Protein 6EWH (pdb70)

Solvent-accessible surface area: 10438 Å² total; per-residue (Å²): 217,138,39,94,29,100,95,50,108,123,102,45,38,14,10,0,15,69,57,116,133,4,65,55,37,0,13,0,7,0,21,2,32,98,9,60,79,0,45,83,14,11,119,51,112,153,75,37,78,51,139,66,2,94,0,38,0,66,6,51,0,33,72,47,111,31,84,13,120,67,12,86,58,4,116,70,40,88,28,133,88,61,131,21,59,14,95,0,53,0,27,74,150,50,0,67,35,5,0,56,113,34,106,40,6,74,0,48,0,13,8,50,160,132,46,21,1,26,8,82,0,35,8,48,46,0,0,47,88,3,104,54,2,74,109,129,24,9,56,32,131,54,57,35,70,0,96,34,98,128,244,108,91,166,70,174,97,86,120,140,100,80,118,44,3,19,0,2,1,15,0,9,0,49,28,58,133,20,69,78,212

Nearest PDB structures (foldseek):
  6ewh-assembly1_A  TM=1.006E+00  e=5.285E-39  Oreochromis niloticus
  6ewg-assembly1_A  TM=1.004E+00  e=5.135E-38  Oreochromis niloticus
  6ewi-assembly1_A  TM=9.264E-01  e=5.904E-31  Oreochromis niloticus
  4jhp-assembly1_B  TM=4.427E-01  e=2.636E-01  Homo sapiens
  7q9r-assembly1_BBB  TM=4.128E-01  e=4.654E-01  Homo sapiens

Radius of gyration: 18.32 Å; Cα contacts (8 Å, |Δi|>4): 429; chains: 1; bounding box: 50×46×36 Å

B-factor: mean 38.8, std 16.64, range [18.32, 123.22]

Sequence (181 aa):
EKLEAILIPDQGYHQVGPADLCTDMFVLSSVTVVAFATTKLEQLVPSTMMKLSAEGSEFFFYYSLLGNDIITSEPFHNLLSPDFEEPERASSVRIRSSKQILKAFLSQQPSLLQQIHLCCGNHSLGSTDVSLSSALAGISTDLDNKAATVESAFILQPPKRVKQTLLPALPTDLQQPTTLGVAVVTLRREEVALQ

Structure (mmCIF, N/CA/C/O backbone):
data_6EWH
#
_entry.id   6EWH
#
_cell.length_a   36.449
_cell.length_b   67.250
_cell.length_c   89.379
_cell.angle_alpha   90.00
_cell.angle_beta   90.00
_cell.angle_gamma   90.00
#
_symmetry.space_group_name_H-M   'P 21 21 21'
#
loop_
_entity.id
_entity.type
_entity.pdbx_description
1 polymer 'Centrosomal protein 120'
2 water water
#
loop_
_atom_site.group_PDB
_atom_site.id
_atom_site.type_symbol
_atom_site.label_atom_id
_atom_site.label_alt_id
_atom_site.label_comp_id
_atom_site.label_asym_id
_atom_site.label_entity_id
_atom_site.label_seq_id
_atom_site.pdbx_PDB_ins_code
_atom_site.Cartn_x
_atom_site.Cartn_y
_atom_site.Cartn_z
_atom_site.occupancy
_atom_site.B_iso_or_equiv
_atom_site.auth_seq_id
_atom_site.auth_comp_id
_atom_site.auth_asym_id
_atom_site.auth_atom_id
_atom_site.pdbx_PDB_model_num
ATOM 1 N N . GLU A 1 6 ? 2.525 -19.239 -15.127 1.00 98.65 166 GLU A N 1
ATOM 2 C CA . GLU A 1 6 ? 2.369 -18.293 -14.030 1.00 98.03 166 GLU A CA 1
ATOM 3 C C . GLU A 1 6 ? 1.827 -16.955 -14.539 1.00 99.43 166 GLU A C 1
ATOM 4 O O . GLU A 1 6 ? 1.911 -16.654 -15.731 1.00 108.93 166 GLU A O 1
ATOM 10 N N . LYS A 1 7 ? 1.254 -16.170 -13.629 1.00 80.05 167 LYS A N 1
ATOM 11 C CA . LYS A 1 7 ? 0.687 -14.873 -13.967 1.00 67.91 167 LYS A CA 1
ATOM 12 C C . LYS A 1 7 ? 1.802 -13.847 -14.129 1.00 67.97 167 LYS A C 1
ATOM 13 O O . LYS A 1 7 ? 2.672 -13.721 -13.261 1.00 70.07 167 LYS A O 1
ATOM 19 N N . LEU A 1 8 ? 1.784 -13.124 -15.249 1.00 64.67 168 LEU A N 1
ATOM 20 C CA . LEU A 1 8 ? 2.700 -12.004 -15.424 1.00 55.15 168 LEU A CA 1
ATOM 21 C C . LEU A 1 8 ? 2.397 -10.937 -14.380 1.00 50.50 168 LEU A C 1
ATOM 22 O O . LEU A 1 8 ? 1.264 -10.453 -14.289 1.00 50.19 168 LEU A O 1
ATOM 27 N N . GLU A 1 9 ? 3.410 -10.575 -13.591 1.00 49.39 169 GLU A N 1
ATOM 28 C CA . GLU A 1 9 ? 3.269 -9.572 -12.545 1.00 58.97 169 GLU A CA 1
ATOM 29 C C . GLU A 1 9 ? 4.419 -8.578 -12.611 1.00 55.17 169 GLU A C 1
ATOM 30 O O . GLU A 1 9 ? 5.542 -8.926 -12.988 1.00 55.58 169 GLU A O 1
ATOM 36 N N . ALA A 1 10 ? 4.125 -7.332 -12.237 1.00 47.44 170 ALA A N 1
ATOM 37 C CA . ALA A 1 10 ? 5.130 -6.275 -12.165 1.00 47.14 170 ALA A CA 1
ATOM 38 C C . ALA A 1 10 ? 5.757 -6.303 -10.776 1.00 54.82 170 ALA A C 1
ATOM 39 O O . ALA A 1 10 ? 5.108 -5.948 -9.786 1.00 61.11 170 ALA A O 1
ATOM 41 N N . ILE A 1 11 ? 7.019 -6.710 -10.704 1.00 48.56 171 ILE A N 1
ATOM 42 C CA . ILE A 1 11 ? 7.697 -6.974 -9.440 1.00 52.91 171 ILE A CA 1
ATOM 43 C C . ILE A 1 11 ? 8.609 -5.798 -9.122 1.00 50.73 171 ILE A C 1
ATOM 44 O O . ILE A 1 11 ? 9.600 -5.559 -9.822 1.00 47.43 171 ILE A O 1
ATOM 49 N N . LEU A 1 12 ? 8.288 -5.073 -8.051 1.00 50.34 172 LEU A N 1
ATOM 50 C CA . LEU A 1 12 ? 9.118 -3.954 -7.631 1.00 54.95 172 LEU A CA 1
ATOM 51 C C . LEU A 1 12 ? 10.502 -4.440 -7.226 1.00 56.89 172 LEU A C 1
ATOM 52 O O . LEU A 1 12 ? 10.640 -5.361 -6.416 1.00 63.08 172 LEU A O 1
ATOM 57 N N . ILE A 1 13 ? 11.527 -3.818 -7.801 1.00 61.67 173 ILE A N 1
ATOM 58 C CA . ILE A 1 13 ? 12.909 -4.014 -7.373 1.00 67.89 173 ILE A CA 1
ATOM 59 C C . ILE A 1 13 ? 13.264 -2.825 -6.487 1.00 71.70 173 ILE A C 1
ATOM 60 O O . ILE A 1 13 ? 13.639 -1.760 -7.000 1.00 67.96 173 ILE A O 1
ATOM 65 N N . PRO A 1 14 ? 13.166 -2.967 -5.161 1.00 82.05 174 PRO A N 1
ATOM 66 C CA . PRO A 1 14 ? 13.154 -1.771 -4.292 1.00 90.41 174 PRO A CA 1
ATOM 67 C C . PRO A 1 14 ? 14.389 -0.893 -4.404 1.00 101.18 174 PRO A C 1
ATOM 68 O O . PRO A 1 14 ? 14.264 0.329 -4.560 1.00 101.35 174 PRO A O 1
ATOM 72 N N . ASP A 1 15 ? 15.584 -1.482 -4.323 1.00 108.17 175 ASP A N 1
ATOM 73 C CA . ASP A 1 15 ? 16.806 -0.684 -4.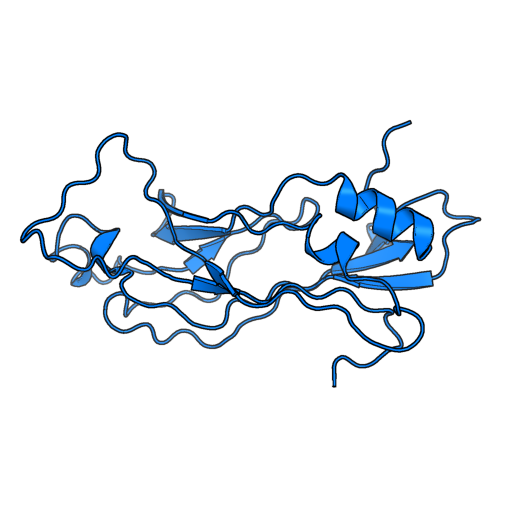341 1.00 110.84 175 ASP A CA 1
ATOM 74 C C . ASP A 1 15 ? 16.968 0.080 -5.649 1.00 103.74 175 ASP A C 1
ATOM 75 O O . ASP A 1 15 ? 17.530 1.182 -5.658 1.00 104.15 175 ASP A O 1
ATOM 80 N N . GLN A 1 16 ? 16.471 -0.474 -6.754 1.00 95.01 176 GLN A N 1
ATOM 81 C CA . GLN A 1 16 ? 16.724 0.096 -8.071 1.00 84.77 176 GLN A CA 1
ATOM 82 C C . GLN A 1 16 ? 15.689 1.129 -8.492 1.00 73.70 176 GLN A C 1
ATOM 83 O O . GLN A 1 16 ? 16.001 2.008 -9.306 1.00 76.35 176 GLN A O 1
ATOM 89 N N . GLY A 1 17 ? 14.473 1.051 -7.967 1.00 51.78 177 GLY A N 1
ATOM 90 C CA . GLY A 1 17 ? 13.450 1.991 -8.388 1.00 48.05 177 GLY A CA 1
ATOM 91 C C . GLY A 1 17 ? 12.917 1.717 -9.777 1.00 44.43 177 GLY A C 1
ATOM 92 O O . GLY A 1 17 ? 12.678 2.660 -10.544 1.00 47.18 177 GLY A O 1
ATOM 93 N N . TYR A 1 18 ? 12.760 0.445 -10.133 1.00 38.41 178 TYR A N 1
ATOM 94 C CA . TYR A 1 18 ? 12.009 0.047 -11.316 1.00 32.04 178 TYR A CA 1
ATOM 95 C C . TYR A 1 18 ? 11.236 -1.229 -11.008 1.00 35.54 178 TYR A C 1
ATOM 96 O O . TYR A 1 18 ? 11.467 -1.894 -9.995 1.00 40.83 178 TYR A O 1
ATOM 105 N N . HIS A 1 19 ? 10.317 -1.577 -11.904 1.00 29.49 179 HIS A N 1
ATOM 106 C CA . HIS A 1 19 ? 9.512 -2.786 -11.780 1.00 30.23 179 HIS A CA 1
ATOM 107 C C . HIS A 1 19 ? 9.950 -3.788 -12.839 1.00 34.00 179 HIS A C 1
ATOM 108 O O . HIS A 1 19 ? 10.005 -3.455 -14.025 1.00 32.97 179 HIS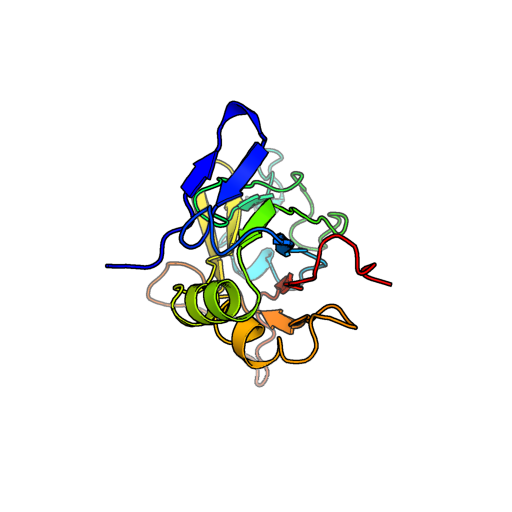 A O 1
ATOM 115 N N . GLN A 1 20 ? 10.269 -5.015 -12.416 1.00 32.90 180 GLN A N 1
ATOM 116 C CA . GLN A 1 20 ? 10.621 -6.079 -13.351 1.00 31.83 180 GLN A CA 1
ATOM 117 C C . GLN A 1 20 ? 9.362 -6.816 -13.791 1.00 35.26 180 GLN A C 1
ATOM 118 O O . GLN A 1 20 ? 8.567 -7.252 -12.952 1.00 39.96 180 GLN A O 1
ATOM 124 N N . VAL A 1 21 ? 9.181 -6.950 -15.105 1.00 31.93 181 VAL A N 1
ATOM 125 C CA . VAL A 1 21 ? 8.078 -7.706 -15.691 1.00 32.64 181 VAL A CA 1
ATOM 126 C C . VAL A 1 21 ? 8.670 -8.773 -16.601 1.00 35.14 181 VAL A C 1
ATOM 127 O O . VAL A 1 21 ? 9.313 -8.456 -17.611 1.00 33.40 181 VAL A O 1
ATOM 131 N N . GLY A 1 22 ? 8.461 -10.034 -16.243 1.00 37.76 182 GLY A N 1
ATOM 132 C CA . GLY A 1 22 ? 9.042 -11.133 -16.974 1.00 38.65 182 GLY A CA 1
ATOM 133 C C . GLY A 1 22 ? 10.345 -11.575 -16.344 1.00 39.56 182 GLY A C 1
ATOM 134 O O . GLY A 1 22 ? 10.901 -10.894 -15.476 1.00 38.70 182 GLY A O 1
ATOM 135 N N . PRO A 1 23 ? 10.856 -12.732 -16.765 1.00 44.56 183 PRO A N 1
ATOM 136 C CA . PRO A 1 23 ? 12.108 -13.236 -16.182 1.00 46.25 183 PRO A CA 1
ATOM 137 C C . PRO A 1 23 ? 13.250 -12.258 -16.411 1.00 43.78 183 PRO A C 1
ATOM 138 O O . PRO A 1 23 ? 13.459 -11.764 -17.524 1.00 43.08 183 PRO A O 1
ATOM 142 N N . ALA A 1 24 ? 13.990 -11.973 -15.334 1.00 42.52 184 ALA A N 1
ATOM 143 C CA . ALA A 1 24 ? 14.982 -10.904 -15.355 1.00 45.41 184 ALA A CA 1
ATOM 144 C C . ALA A 1 24 ? 16.139 -11.174 -16.308 1.00 36.78 184 ALA A C 1
ATOM 145 O O . ALA A 1 24 ? 16.811 -10.226 -16.732 1.00 43.24 184 ALA A O 1
ATOM 147 N N . ASP A 1 25 ? 16.407 -12.437 -16.645 1.00 41.99 185 ASP A N 1
ATOM 148 C CA . ASP A 1 25 ? 17.510 -12.719 -17.555 1.00 41.04 185 ASP A CA 1
ATOM 149 C C . ASP A 1 25 ? 17.116 -12.534 -19.014 1.00 42.74 185 ASP A C 1
ATOM 150 O O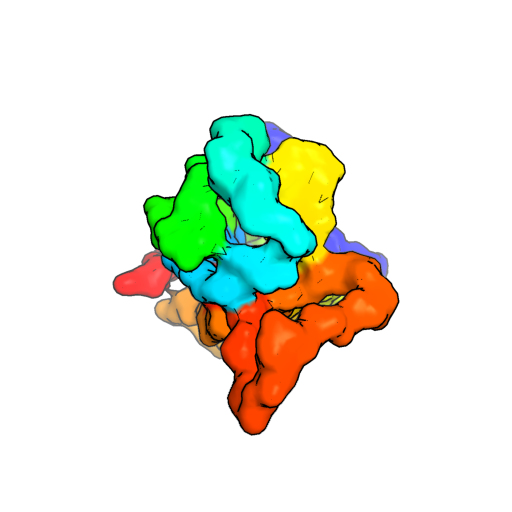 . ASP A 1 25 ? 17.982 -12.289 -19.862 1.00 42.19 185 ASP A O 1
ATOM 155 N N . LEU A 1 26 ? 15.825 -12.651 -19.327 1.00 43.43 186 LEU A N 1
ATOM 156 C CA . LEU A 1 26 ? 15.355 -12.569 -20.702 1.00 39.61 186 LEU A CA 1
ATOM 157 C C . LEU A 1 26 ? 14.730 -11.228 -21.041 1.00 35.79 186 LEU A C 1
ATOM 158 O O . LEU A 1 26 ? 14.603 -10.906 -22.227 1.00 42.52 186 LEU A O 1
ATOM 163 N N . CYS A 1 27 ? 14.352 -10.451 -20.031 1.00 35.49 187 CYS A N 1
ATOM 164 C CA . CYS A 1 27 ? 13.555 -9.235 -20.191 1.00 31.51 187 CYS A CA 1
ATOM 165 C C . CYS A 1 27 ? 14.330 -8.109 -19.509 1.00 34.21 187 CYS A C 1
ATOM 166 O O . CYS A 1 27 ? 14.153 -7.840 -18.317 1.00 35.91 187 CYS A O 1
ATOM 169 N N . THR A 1 28 ? 15.195 -7.448 -20.283 1.00 32.82 188 THR A N 1
ATOM 170 C CA . THR A 1 28 ? 16.232 -6.577 -19.739 1.00 34.94 188 THR A CA 1
ATOM 171 C C . THR A 1 28 ? 16.187 -5.143 -20.264 1.00 37.10 188 THR A C 1
ATOM 172 O O . THR A 1 28 ? 17.104 -4.366 -19.973 1.00 36.46 188 THR A O 1
ATOM 176 N N . ASP A 1 29 ? 15.177 -4.771 -21.042 1.00 32.87 189 ASP A N 1
ATOM 177 C CA . ASP A 1 29 ? 15.095 -3.424 -21.587 1.00 28.94 189 ASP A CA 1
ATOM 178 C C . ASP A 1 29 ? 14.272 -2.522 -20.673 1.00 27.51 189 ASP A C 1
ATOM 179 O O . ASP A 1 29 ? 13.374 -2.977 -19.967 1.00 27.98 189 ASP A O 1
ATOM 184 N N . MET A 1 30 ? 14.598 -1.236 -20.679 1.00 27.14 190 MET A N 1
ATOM 185 C CA . MET A 1 30 ? 13.900 -0.268 -19.839 1.00 25.45 190 MET A CA 1
ATOM 186 C C . MET A 1 30 ? 12.782 0.425 -20.597 1.00 24.64 190 MET A C 1
ATOM 187 O O . MET A 1 30 ? 12.956 0.841 -21.746 1.00 26.14 190 MET A O 1
ATOM 192 N N . PHE A 1 31 ? 11.633 0.552 -19.928 1.00 24.09 191 PHE A N 1
ATOM 193 C CA . PHE A 1 31 ? 10.449 1.218 -20.451 1.00 22.48 191 PHE A CA 1
ATOM 194 C C . PHE A 1 31 ? 9.913 2.194 -19.416 1.00 22.19 191 PHE A C 1
ATOM 195 O O . PHE A 1 31 ? 10.170 2.061 -18.217 1.00 23.61 191 PHE A O 1
ATOM 203 N N . VAL A 1 32 ? 9.134 3.166 -19.886 1.00 22.46 192 VAL A N 1
ATOM 204 C CA . VAL A 1 32 ? 8.446 4.119 -19.019 1.00 21.31 192 VAL A CA 1
ATOM 205 C C . VAL A 1 32 ? 6.953 4.055 -19.332 1.00 21.90 192 VAL A C 1
ATOM 206 O O . VAL A 1 32 ? 6.553 4.170 -20.497 1.00 22.73 192 VAL A O 1
ATOM 210 N N . LEU A 1 33 ? 6.144 3.859 -18.297 1.00 22.09 193 LEU A N 1
ATOM 211 C CA . LEU A 1 33 ? 4.688 3.892 -18.397 1.00 22.07 193 LEU A CA 1
ATOM 212 C C . LEU A 1 33 ? 4.210 5.119 -17.627 1.00 20.33 193 LEU A C 1
ATOM 213 O O . LEU A 1 33 ? 4.546 5.280 -16.447 1.00 20.69 193 LEU A O 1
ATOM 218 N N . SER A 1 34 ? 3.444 5.993 -18.286 1.00 20.31 194 SER A N 1
ATOM 219 C CA A SER A 1 34 ? 3.089 7.266 -17.680 0.82 20.28 194 SER A CA 1
ATOM 220 C CA B SER A 1 34 ? 3.106 7.305 -17.742 0.18 20.90 194 SER A CA 1
ATOM 221 C C . SER A 1 34 ? 1.606 7.556 -17.834 1.00 20.88 194 SER A C 1
ATOM 222 O O . SER A 1 34 ? 0.949 7.125 -18.791 1.00 22.29 194 SER A O 1
ATOM 227 N N . VAL A 1 35 ? 1.088 8.295 -16.857 1.00 19.69 195 VAL A N 1
ATOM 228 C CA . VAL A 1 35 ? -0.300 8.753 -16.836 1.00 20.51 195 VAL A CA 1
ATOM 229 C C . VAL A 1 35 ? -0.270 10.261 -16.641 1.00 20.26 195 VAL A C 1
ATOM 230 O O . VAL A 1 35 ? 0.382 10.756 -15.713 1.00 21.18 195 VAL A O 1
ATOM 234 N N . THR A 1 36 ? -0.970 10.992 -17.504 1.00 20.79 196 THR A N 1
ATOM 235 C CA . THR A 1 36 ? -1.045 12.447 -17.402 1.00 20.64 196 THR A CA 1
ATOM 236 C C . THR A 1 36 ? -2.505 12.845 -17.267 1.00 21.73 196 THR A C 1
ATOM 237 O O . THR A 1 36 ? -3.340 12.467 -18.101 1.00 23.72 196 THR A O 1
ATOM 241 N N . VAL A 1 37 ? -2.810 13.589 -16.214 1.00 20.51 197 VAL A N 1
ATOM 242 C CA A VAL A 1 37 ? -4.114 14.227 -16.064 0.61 21.04 197 VAL A CA 1
ATOM 243 C CA B VAL A 1 37 ? -4.108 14.231 -16.041 0.39 21.63 197 VAL A CA 1
ATOM 244 C C . VAL A 1 37 ? -3.981 15.659 -16.565 1.00 22.53 197 VAL A C 1
ATOM 245 O O . VAL A 1 37 ? -3.203 16.457 -16.026 1.00 23.01 197 VAL A O 1
ATOM 252 N N . ALA A 1 38 ? -4.705 15.972 -17.636 1.00 24.77 198 ALA A N 1
ATOM 253 C CA . ALA A 1 38 ? -4.463 17.186 -18.414 1.00 28.89 198 ALA A CA 1
ATOM 254 C C . ALA A 1 38 ? -5.435 18.332 -18.148 1.00 23.57 198 ALA A C 1
ATOM 255 O O . ALA A 1 38 ? -5.014 19.498 -18.149 1.00 27.87 198 ALA A O 1
ATOM 257 N N . PHE A 1 39 ? -6.718 18.045 -17.934 1.00 23.35 199 PHE A N 1
ATOM 258 C CA . PHE A 1 39 ? -7.734 19.082 -17.765 1.00 24.62 199 PHE A CA 1
ATOM 259 C C . PHE A 1 39 ? -9.013 18.389 -17.313 1.00 27.40 199 PHE A C 1
ATOM 260 O O . PHE A 1 39 ? -9.112 17.159 -17.343 1.00 24.68 199 PHE A O 1
ATOM 268 N N . ALA A 1 40 ? -10.001 19.194 -16.909 1.00 24.63 200 ALA A N 1
ATOM 269 C CA . ALA A 1 40 ? -11.294 18.649 -16.520 1.00 23.50 200 ALA A CA 1
ATOM 270 C C . ALA A 1 40 ? -12.363 19.703 -16.753 1.00 26.75 200 ALA A C 1
ATOM 271 O O . ALA A 1 40 ? -12.080 20.902 -16.788 1.00 28.61 200 ALA A O 1
ATOM 273 N N . THR A 1 41 ? -13.605 19.236 -16.902 1.00 29.14 201 THR A N 1
ATOM 274 C CA A THR A 1 41 ? -14.769 20.095 -17.106 0.44 31.61 201 THR A CA 1
ATOM 275 C CA B THR A 1 41 ? -14.721 20.165 -16.937 0.56 30.94 201 THR A CA 1
ATOM 276 C C . THR A 1 41 ? -15.967 19.496 -16.378 1.00 26.83 201 THR A C 1
ATOM 277 O O . THR A 1 41 ? -16.044 18.277 -16.213 1.00 25.95 201 THR A O 1
ATOM 284 N N . LYS A 1 42 ? -16.919 20.351 -16.002 1.00 25.66 202 LYS A N 1
ATOM 285 C CA . LYS A 1 42 ? -18.216 19.943 -15.433 1.00 29.29 202 LYS A CA 1
ATOM 286 C C . LYS A 1 42 ? -18.085 19.130 -14.144 1.00 25.55 202 LYS A C 1
ATOM 287 O O . LYS A 1 42 ? -18.983 18.353 -13.799 1.00 27.78 202 LYS A O 1
ATOM 293 N N . LEU A 1 43 ? -16.984 19.313 -13.405 1.00 25.07 203 LEU A N 1
ATOM 294 C CA . LEU A 1 43 ? -16.803 18.544 -12.175 1.00 25.33 203 LEU A CA 1
ATOM 295 C C . LEU A 1 43 ? -17.833 18.885 -11.107 1.00 28.75 203 LEU A C 1
ATOM 296 O O . LEU A 1 43 ? -18.082 18.059 -10.218 1.00 26.87 203 LEU A O 1
ATOM 301 N N . GLU A 1 44 ? -18.435 20.076 -11.175 1.00 29.02 204 GLU A N 1
ATOM 302 C CA . GLU A 1 44 ? -19.368 20.488 -10.133 1.00 31.36 204 GLU A CA 1
ATOM 303 C C . GLU A 1 44 ? -20.583 19.578 -10.057 1.00 28.76 204 GLU A C 1
ATOM 304 O O . GLU A 1 44 ? -21.234 19.516 -9.006 1.00 30.55 204 GLU A O 1
ATOM 310 N N . GLN A 1 45 ? -20.885 18.841 -11.129 1.00 29.80 205 GLN A N 1
ATOM 311 C CA . GLN A 1 45 ? -21.990 17.889 -11.083 1.00 33.74 205 GLN A CA 1
ATOM 312 C C . GLN A 1 45 ? -21.762 16.788 -10.060 1.00 32.67 205 GLN A C 1
ATOM 313 O O . GLN A 1 45 ? -22.723 16.129 -9.653 1.00 33.36 205 GLN A O 1
ATOM 319 N N . LEU A 1 46 ? -20.513 16.553 -9.661 1.00 29.30 206 LEU A N 1
ATOM 320 C CA . LEU A 1 46 ? -20.173 15.501 -8.713 1.00 31.07 206 LEU A CA 1
ATOM 321 C C . LEU A 1 46 ? -20.292 15.938 -7.258 1.00 35.35 206 LEU A C 1
ATOM 322 O O . LEU A 1 46 ? -20.058 15.121 -6.357 1.00 33.53 206 LEU A O 1
ATOM 327 N N . VAL A 1 47 ? -20.657 17.188 -6.998 1.00 33.37 207 VAL A N 1
ATOM 328 C CA . VAL A 1 47 ? -20.828 17.689 -5.643 1.00 33.39 207 VAL A CA 1
ATOM 329 C C . VAL A 1 47 ? -22.295 18.081 -5.477 1.00 38.40 207 VAL A C 1
ATOM 330 O O . VAL A 1 47 ? -22.793 18.928 -6.221 1.00 41.23 207 VAL A O 1
ATOM 334 N N . PRO A 1 48 ? -23.027 17.474 -4.536 1.00 42.32 208 PRO A N 1
ATOM 335 C CA . PRO A 1 48 ? -24.480 17.708 -4.480 1.00 48.03 208 PRO A CA 1
ATOM 336 C C . PRO A 1 48 ? -24.852 19.110 -4.046 1.00 52.05 208 PRO A C 1
ATOM 337 O O . PRO A 1 48 ? -25.923 19.602 -4.421 1.00 61.63 208 PRO A O 1
ATOM 341 N N . SER A 1 49 ? -24.005 19.767 -3.266 1.00 49.19 209 SER A N 1
ATOM 342 C CA . SER A 1 49 ? -24.329 21.049 -2.661 1.00 55.83 209 SER A CA 1
ATOM 343 C C . SER A 1 49 ? -23.385 22.115 -3.188 1.00 48.40 209 SER A C 1
ATOM 344 O O . SER A 1 49 ? -22.163 21.939 -3.154 1.00 47.01 209 SER A O 1
ATOM 347 N N . THR A 1 50 ? -23.959 23.224 -3.660 1.00 46.06 210 THR A N 1
ATOM 348 C CA . THR A 1 50 ? -23.157 24.390 -4.006 1.00 50.07 210 THR A CA 1
ATOM 349 C C . THR A 1 50 ? -22.351 24.891 -2.812 1.00 49.44 210 THR A C 1
ATOM 350 O O . THR A 1 50 ? -21.239 25.403 -2.984 1.00 44.56 210 THR A O 1
ATOM 354 N N . MET A 1 51 ? -22.881 24.731 -1.594 1.00 52.12 211 MET A N 1
ATOM 355 C CA A MET A 1 51 ? -22.188 25.283 -0.435 0.53 50.73 211 MET A CA 1
ATOM 356 C CA B MET A 1 51 ? -22.215 25.250 -0.401 0.47 50.86 211 MET A CA 1
ATOM 357 C C . MET A 1 51 ? -20.874 24.566 -0.152 1.00 51.47 211 MET A C 1
ATOM 358 O O . MET A 1 51 ? -19.953 25.180 0.401 1.00 49.70 211 MET A O 1
ATOM 367 N N . LYS A 1 52 ? -20.750 23.292 -0.529 1.00 47.22 212 LYS A N 1
ATOM 368 C CA . LYS A 1 52 ? -19.473 22.613 -0.332 1.00 48.31 212 LYS A CA 1
ATOM 369 C C . LYS A 1 52 ? -18.377 23.213 -1.205 1.00 48.60 212 LYS A C 1
ATOM 370 O O . LYS A 1 52 ? -17.207 23.229 -0.804 1.00 51.18 212 LYS A O 1
ATOM 376 N N . LEU A 1 53 ? -18.730 23.711 -2.393 1.00 44.95 213 LEU A N 1
ATOM 377 C CA . LEU A 1 53 ? -17.739 24.380 -3.231 1.00 43.36 213 LEU A CA 1
ATOM 378 C C . LEU A 1 53 ? -17.202 25.639 -2.562 1.00 43.23 213 LEU A C 1
ATOM 379 O O . LEU A 1 53 ? -16.039 26.006 -2.770 1.00 44.22 213 LEU A O 1
ATOM 384 N N . SER A 1 54 ? -18.032 26.309 -1.758 1.00 47.48 214 SER A N 1
ATOM 385 C CA . SER A 1 54 ? -17.645 27.558 -1.113 1.00 51.65 214 SER A CA 1
ATOM 386 C C . SER A 1 54 ? -16.760 27.354 0.110 1.00 54.35 214 SER A C 1
ATOM 387 O O . SER A 1 54 ? -16.034 28.279 0.492 1.00 53.31 214 SER A O 1
ATOM 390 N N . ALA A 1 55 ? -16.815 26.186 0.745 1.00 47.67 215 ALA A N 1
ATOM 391 C CA . ALA A 1 55 ? -15.939 25.919 1.875 1.00 57.44 215 ALA A CA 1
ATOM 392 C C . ALA A 1 55 ? -14.502 25.764 1.392 1.00 74.82 215 ALA A C 1
ATOM 393 O O . ALA A 1 55 ? -14.245 25.333 0.266 1.00 75.80 215 ALA A O 1
ATOM 395 N N . GLU A 1 56 ? -13.554 26.142 2.251 1.00 86.11 216 GLU A N 1
ATOM 396 C CA . GLU A 1 56 ? -12.149 25.989 1.893 1.00 91.05 216 GLU A CA 1
ATOM 397 C C . GLU A 1 56 ? -11.633 24.578 2.142 1.00 82.22 216 GLU A C 1
ATOM 398 O O . GLU A 1 56 ? -10.625 24.184 1.540 1.00 60.34 216 GLU A O 1
ATOM 404 N N . GLY A 1 57 ? -12.313 23.805 2.991 1.00 85.65 217 GLY A N 1
ATOM 405 C CA . GLY A 1 57 ? -12.034 22.389 3.122 1.00 84.85 217 GLY A CA 1
ATOM 406 C C . GLY A 1 57 ? -12.223 21.675 1.801 1.00 81.95 217 GLY A C 1
ATOM 407 O O . GLY A 1 57 ? -11.761 20.545 1.618 1.00 84.88 217 GLY A O 1
ATOM 408 N N . SER A 1 58 ? -12.917 22.335 0.873 1.00 71.86 218 SER A N 1
ATOM 409 C CA . SER A 1 58 ? -12.978 21.885 -0.509 1.00 64.06 218 SER A CA 1
ATOM 410 C C . SER A 1 58 ? -11.593 21.998 -1.135 1.00 53.77 218 SER A C 1
ATOM 411 O O . SER A 1 58 ? -11.206 23.045 -1.668 1.00 47.29 218 SER A O 1
ATOM 414 N N . GLU A 1 59 ? -10.832 20.917 -1.029 1.00 44.07 219 GLU A N 1
ATOM 415 C CA . GLU A 1 59 ? -9.540 20.769 -1.681 1.00 39.00 219 GLU A CA 1
ATOM 416 C C . GLU A 1 59 ? -9.592 19.437 -2.415 1.00 31.82 219 GLU A C 1
ATOM 417 O O . GLU A 1 59 ? -9.829 18.399 -1.795 1.00 36.11 219 GLU A O 1
ATOM 423 N N . PHE A 1 60 ? -9.415 19.470 -3.730 1.00 27.29 220 PHE A N 1
ATOM 424 C CA . PHE A 1 60 ? -9.697 18.321 -4.577 1.00 25.87 220 PHE A CA 1
ATOM 425 C C . PHE A 1 60 ? -8.410 17.856 -5.242 1.00 26.68 220 PHE A C 1
ATOM 426 O O . PHE A 1 60 ? -7.491 18.645 -5.472 1.00 28.35 220 PHE A O 1
ATOM 434 N N . PHE A 1 61 ? -8.333 16.558 -5.528 1.00 22.99 221 PHE A N 1
ATOM 435 C CA . PHE A 1 61 ? -7.147 16.005 -6.163 1.00 22.22 221 PHE A CA 1
ATOM 436 C C . PHE A 1 61 ? -7.547 14.698 -6.829 1.00 23.03 221 PHE A C 1
ATOM 437 O O . PHE A 1 61 ? -8.624 14.151 -6.571 1.00 23.07 221 PHE A O 1
ATOM 445 N N . PHE A 1 62 ? -6.676 14.207 -7.697 1.00 20.89 222 PHE A N 1
ATOM 446 C CA . PHE A 1 62 ? -6.898 12.916 -8.338 1.00 23.38 222 PHE A CA 1
ATOM 447 C C . PHE A 1 62 ? -6.043 11.837 -7.696 1.00 21.48 222 PHE A C 1
ATOM 448 O O . PHE A 1 62 ? -4.900 12.079 -7.290 1.00 23.76 222 PHE A O 1
ATOM 456 N N . TYR A 1 63 ? -6.616 10.635 -7.604 1.00 21.43 223 TYR A N 1
ATOM 457 C CA . TYR A 1 63 ? -5.919 9.474 -7.079 1.00 22.47 223 TYR A CA 1
ATOM 458 C C . TYR A 1 63 ? -6.023 8.329 -8.070 1.00 23.35 223 TYR A C 1
ATOM 459 O O . TYR A 1 63 ? -7.090 8.092 -8.650 1.00 23.35 223 TYR A O 1
ATOM 468 N N . TYR A 1 64 ? -4.930 7.588 -8.235 1.00 23.05 224 TYR A N 1
ATOM 469 C CA . TYR A 1 64 ? -5.002 6.308 -8.919 1.00 24.46 224 TYR A CA 1
ATOM 470 C C . TYR A 1 64 ? -3.851 5.431 -8.476 1.00 23.11 224 TYR A C 1
ATOM 471 O O . TYR A 1 64 ? -2.842 5.911 -7.953 1.00 25.17 224 TYR A O 1
ATOM 480 N N . SER A 1 65 ? -4.027 4.130 -8.687 1.00 24.34 225 SER A N 1
ATOM 481 C CA . SER A 1 65 ? -2.997 3.140 -8.430 1.00 24.20 225 SER A CA 1
ATOM 482 C C . SER A 1 65 ? -2.391 2.731 -9.768 1.00 26.42 225 SER A C 1
ATOM 483 O O . SER A 1 65 ? -3.103 2.234 -10.644 1.00 32.22 225 SER A O 1
ATOM 486 N N . LEU A 1 66 ? -1.086 2.951 -9.927 1.00 26.63 226 LEU A N 1
ATOM 487 C CA . LEU A 1 66 ? -0.378 2.608 -11.157 1.00 28.93 226 LEU A CA 1
ATOM 488 C C . LEU A 1 66 ? 0.607 1.497 -10.821 1.00 25.29 226 LEU A C 1
ATOM 489 O O . LEU A 1 66 ? 1.599 1.733 -10.125 1.00 26.68 226 LEU A O 1
ATOM 494 N N . LEU A 1 67 ? 0.309 0.291 -11.295 1.00 29.79 227 LEU A N 1
ATOM 495 C CA . LEU A 1 67 ? 1.089 -0.909 -10.983 1.00 31.08 227 LEU A CA 1
ATOM 496 C C . LEU A 1 67 ? 1.384 -1.029 -9.485 1.00 33.37 227 LEU A C 1
ATOM 497 O O . LEU A 1 67 ? 2.515 -1.278 -9.061 1.00 32.39 227 LEU A O 1
ATOM 502 N N . GLY A 1 68 ? 0.352 -0.821 -8.672 1.00 32.14 228 GLY A N 1
ATOM 503 C CA . GLY A 1 68 ? 0.508 -0.946 -7.236 1.00 32.01 228 GLY A CA 1
ATOM 504 C C . GLY A 1 68 ? 1.097 0.256 -6.530 1.00 32.73 228 GLY A C 1
ATOM 505 O O . GLY A 1 68 ? 1.335 0.192 -5.318 1.00 36.56 228 GLY A O 1
ATOM 506 N N . ASN A 1 69 ? 1.337 1.352 -7.238 1.00 26.45 229 ASN A N 1
ATOM 507 C CA . ASN A 1 69 ? 1.841 2.576 -6.629 1.00 26.83 229 ASN A CA 1
ATOM 508 C C . ASN A 1 69 ? 0.696 3.562 -6.443 1.00 27.51 229 ASN A C 1
ATOM 509 O O . ASN A 1 69 ? 0.013 3.904 -7.411 1.00 29.32 229 ASN A O 1
ATOM 514 N N . ASP A 1 70 ? 0.503 4.032 -5.210 1.00 28.46 230 ASP A N 1
ATOM 515 C CA . ASP A 1 70 ? -0.545 5.012 -4.935 1.00 26.70 230 ASP A CA 1
ATOM 516 C C . ASP A 1 70 ? -0.061 6.385 -5.377 1.00 28.08 230 ASP A C 1
ATOM 517 O O . ASP A 1 70 ? 0.999 6.844 -4.939 1.00 30.34 230 ASP A O 1
ATOM 522 N N . ILE A 1 71 ? -0.828 7.031 -6.250 1.00 24.04 231 ILE A N 1
ATOM 523 C CA A ILE A 1 71 ? -0.460 8.317 -6.821 0.63 22.75 231 ILE A CA 1
ATOM 524 C CA B ILE A 1 71 ? -0.473 8.316 -6.850 0.37 23.56 231 ILE A CA 1
ATOM 525 C C . ILE A 1 71 ? -1.567 9.321 -6.529 1.00 24.67 231 ILE A C 1
ATOM 526 O O . ILE A 1 71 ? -2.746 9.044 -6.760 1.00 24.15 231 ILE A O 1
ATOM 535 N N . THR A 1 72 ? -1.183 10.483 -6.011 1.00 24.12 232 THR A N 1
ATOM 536 C CA . THR A 1 72 ? -2.106 11.591 -5.826 1.00 24.35 232 THR A CA 1
ATOM 537 C C . THR A 1 72 ? -1.574 12.805 -6.567 1.00 28.14 232 THR A C 1
ATOM 538 O O . THR A 1 72 ? -0.362 13.045 -6.606 1.00 28.88 232 THR A O 1
ATOM 542 N N . SER A 1 73 ? -2.487 13.584 -7.126 1.00 22.98 233 SER A N 1
ATOM 543 C CA . SER A 1 73 ? -2.108 14.784 -7.852 1.00 22.71 233 SER A CA 1
ATOM 544 C C . SER A 1 73 ? -2.138 16.018 -6.949 1.00 25.19 233 SER A C 1
ATOM 545 O O . SER A 1 73 ? -2.567 15.976 -5.792 1.00 25.89 233 SER A O 1
ATOM 548 N N . GLU A 1 74 ? -1.690 17.136 -7.516 1.00 23.87 234 GLU A N 1
ATOM 549 C CA . GLU A 1 74 ? -1.585 18.386 -6.768 1.00 25.64 234 GLU A CA 1
ATOM 550 C C . GLU A 1 74 ? -2.972 18.913 -6.424 1.00 27.39 234 GLU A C 1
ATOM 551 O O . GLU A 1 74 ? -3.812 19.066 -7.314 1.00 27.19 234 GLU A O 1
ATOM 557 N N . PRO A 1 75 ? -3.248 19.213 -5.162 1.00 24.81 235 PRO A N 1
ATOM 558 C CA . PRO A 1 75 ? -4.598 19.652 -4.793 1.00 27.16 235 PRO A CA 1
ATOM 559 C C . PRO A 1 75 ? -4.986 20.963 -5.469 1.00 28.66 235 PRO A C 1
ATOM 560 O O . PRO A 1 75 ? -4.142 21.819 -5.742 1.00 30.98 235 PRO A O 1
ATOM 564 N N . PHE A 1 76 ? -6.278 21.097 -5.760 1.00 28.27 236 PHE A N 1
ATOM 565 C CA . PHE A 1 76 ? -6.835 22.321 -6.329 1.00 28.42 236 PHE A CA 1
ATOM 566 C C . PHE A 1 76 ? -8.172 22.645 -5.675 1.00 28.50 236 PHE A C 1
ATOM 567 O O . PHE A 1 76 ? -8.865 21.769 -5.152 1.00 31.59 236 PHE A O 1
ATOM 575 N N . HIS A 1 77 ? -8.543 23.929 -5.718 1.00 30.28 237 HIS A N 1
ATOM 576 C CA . HIS A 1 77 ? -9.748 24.393 -5.046 1.00 36.24 237 HIS A CA 1
ATOM 577 C C . HIS A 1 77 ? -10.896 24.690 -5.998 1.00 37.64 237 HIS A C 1
ATOM 578 O O . HIS A 1 77 ? -12.057 24.498 -5.631 1.00 38.39 237 HIS A O 1
ATOM 585 N N . ASN A 1 78 ? -10.599 25.131 -7.217 1.00 37.06 238 ASN A N 1
ATOM 586 C CA . ASN A 1 78 ? -11.617 25.640 -8.136 1.00 35.63 238 ASN A CA 1
ATOM 587 C C . ASN A 1 78 ? -12.241 24.472 -8.895 1.00 34.57 238 ASN A C 1
ATOM 588 O O . ASN A 1 78 ? -11.842 24.122 -10.004 1.00 38.65 238 ASN A O 1
ATOM 593 N N . LEU A 1 79 ? -13.251 23.866 -8.279 1.00 32.22 239 LEU A N 1
ATOM 594 C CA . LEU A 1 79 ? -13.916 22.730 -8.915 1.00 31.58 239 LEU A CA 1
ATOM 595 C C . LEU A 1 79 ? -14.773 23.164 -10.099 1.00 30.51 239 LEU A C 1
ATOM 596 O O . LEU A 1 79 ? -14.836 22.467 -11.122 1.00 29.85 239 LEU A O 1
ATOM 601 N N . LEU A 1 80 ? -15.456 24.305 -9.974 1.00 30.32 240 LEU A N 1
ATOM 602 C CA . LEU A 1 80 ? -16.304 24.793 -11.054 1.00 32.60 240 LEU A CA 1
ATOM 603 C C . LEU A 1 80 ? -15.492 25.248 -12.262 1.00 30.62 240 LEU A C 1
ATOM 604 O O . LEU A 1 80 ? -15.952 25.119 -13.401 1.00 33.32 240 LEU A O 1
ATOM 609 N N . SER A 1 81 ? -14.287 25.769 -12.047 1.00 31.05 241 SER A N 1
ATOM 610 C CA . SER A 1 81 ? -13.427 26.222 -13.137 1.00 30.66 241 SER A CA 1
ATOM 611 C C . SER A 1 81 ? -12.022 25.698 -12.869 1.00 34.15 241 SER A C 1
ATOM 612 O O . SER A 1 81 ? -11.154 26.433 -12.378 1.00 33.98 241 SER A O 1
ATOM 615 N N . PRO A 1 82 ? -11.768 24.425 -13.189 1.00 30.89 242 PRO A N 1
ATOM 616 C CA . PRO A 1 82 ? -10.537 23.766 -12.730 1.00 28.94 242 PRO A CA 1
ATOM 617 C C . PRO A 1 82 ? -9.289 24.514 -13.144 1.00 29.56 242 PRO A C 1
ATOM 618 O O . PRO A 1 82 ? -9.153 24.961 -14.283 1.00 31.58 242 PRO A O 1
ATOM 622 N N . ASP A 1 83 ? -8.363 24.629 -12.196 1.00 28.75 243 ASP A N 1
ATOM 623 C CA . ASP A 1 83 ? -7.129 25.360 -12.426 1.00 33.75 243 ASP A CA 1
ATOM 624 C C . ASP A 1 83 ? -5.889 24.526 -12.153 1.00 33.63 243 ASP A C 1
ATOM 625 O O . ASP A 1 83 ? -4.782 25.075 -12.164 1.00 32.30 243 ASP A O 1
ATOM 630 N N . PHE A 1 84 ? -6.031 23.222 -11.918 1.00 25.25 244 PHE A N 1
ATOM 631 C CA . PHE A 1 84 ? -4.841 22.396 -11.782 1.00 23.07 244 PHE A CA 1
ATOM 632 C C . PHE A 1 84 ? -4.046 22.386 -13.084 1.00 23.46 244 PHE A C 1
ATOM 633 O O . PHE A 1 84 ? -4.592 22.565 -14.178 1.00 26.30 244 PHE A O 1
ATOM 641 N N . GLU A 1 85 ? -2.729 22.220 -12.945 1.00 24.09 245 GLU A N 1
ATOM 642 C CA A GLU A 1 85 ? -1.821 22.097 -14.068 0.64 27.11 245 GLU A CA 1
ATOM 643 C CA B GLU A 1 85 ? -1.839 22.103 -14.082 0.36 26.48 245 GLU A CA 1
ATOM 644 C C . GLU A 1 85 ? -1.782 20.654 -14.565 1.00 23.72 245 GLU A C 1
ATOM 645 O O . GLU A 1 85 ? -2.011 19.718 -13.789 1.00 23.44 245 GLU A O 1
ATOM 656 N N . PRO A 1 86 ? -1.476 20.444 -15.847 1.00 21.83 246 PRO A N 1
ATOM 657 C CA . PRO A 1 86 ? -1.301 19.070 -16.328 1.00 23.88 246 PRO A CA 1
ATOM 658 C C . PRO A 1 86 ? -0.178 18.410 -15.543 1.00 22.42 246 PRO A C 1
ATOM 659 O O . PRO A 1 86 ? 0.860 19.021 -15.278 1.00 23.00 246 PRO A O 1
ATOM 663 N N . GLU A 1 87 ? -0.403 17.164 -15.144 1.00 21.72 247 GLU A N 1
ATOM 664 C CA . GLU A 1 87 ? 0.504 16.517 -14.210 1.00 23.39 247 GLU A CA 1
ATOM 665 C C . GLU A 1 87 ? 0.677 15.053 -14.579 1.00 19.72 247 GLU A C 1
ATOM 666 O O . GLU A 1 87 ? -0.310 14.324 -14.751 1.00 21.60 247 GLU A O 1
ATOM 672 N N . ARG A 1 88 ? 1.935 14.627 -14.703 1.00 21.42 248 ARG A N 1
ATOM 673 C CA . ARG A 1 88 ? 2.283 13.281 -15.129 1.00 19.86 248 ARG A CA 1
ATOM 674 C C . ARG A 1 88 ? 2.880 12.517 -13.959 1.00 19.50 248 ARG A C 1
ATOM 675 O O . ARG A 1 88 ? 3.657 13.073 -13.173 1.00 23.67 248 ARG A O 1
ATOM 683 N N . ALA A 1 89 ? 2.557 11.226 -13.873 1.00 19.57 249 ALA A N 1
ATOM 684 C CA . ALA A 1 89 ? 3.249 10.296 -12.998 1.00 19.18 249 ALA A CA 1
ATOM 685 C C . ALA A 1 89 ? 3.734 9.158 -13.868 1.00 20.64 249 ALA A C 1
ATOM 686 O O . ALA A 1 89 ? 3.011 8.710 -14.764 1.00 21.25 249 ALA A O 1
ATOM 688 N N . SER A 1 90 ? 4.965 8.704 -13.640 1.00 21.53 250 SER A N 1
ATOM 689 C CA A SER A 1 90 ? 5.598 7.689 -14.479 0.52 22.79 250 SER A CA 1
ATOM 690 C CA B SER A 1 90 ? 5.477 7.617 -14.451 0.48 23.27 250 SER A CA 1
ATOM 691 C C . SER A 1 90 ? 6.258 6.630 -13.608 1.00 22.96 250 SER A C 1
ATOM 692 O O . SER A 1 90 ? 6.793 6.950 -12.549 1.00 23.76 250 SER A O 1
ATOM 697 N N . VAL A 1 91 ? 6.258 5.387 -14.086 1.00 22.15 251 VAL A N 1
ATOM 698 C CA . VAL A 1 91 ? 7.015 4.304 -13.469 1.00 22.79 251 VAL A CA 1
ATOM 699 C C . VAL A 1 91 ? 7.962 3.718 -14.501 1.00 23.66 251 VAL A C 1
ATOM 700 O O . VAL A 1 91 ? 7.680 3.697 -15.702 1.00 23.45 251 VAL A O 1
ATOM 704 N N . ARG A 1 92 ? 9.097 3.222 -14.020 1.00 23.04 252 ARG A N 1
ATOM 705 C CA . ARG A 1 92 ? 10.064 2.558 -14.876 1.00 24.38 252 ARG A CA 1
ATOM 706 C C . ARG A 1 92 ? 9.857 1.052 -14.812 1.00 24.48 252 ARG A C 1
ATOM 707 O O . ARG A 1 92 ? 9.632 0.486 -13.736 1.00 26.50 252 ARG A O 1
ATOM 715 N N . ILE A 1 93 ? 9.939 0.405 -15.972 1.00 23.30 253 ILE A N 1
ATOM 716 C CA . ILE A 1 93 ? 9.695 -1.027 -16.087 1.00 24.94 253 ILE A CA 1
ATOM 717 C C . ILE A 1 93 ? 10.867 -1.652 -16.832 1.00 26.44 253 ILE A C 1
ATOM 718 O O . ILE A 1 93 ? 11.270 -1.161 -17.894 1.00 26.95 253 ILE A O 1
ATOM 723 N N . ARG A 1 94 ? 11.426 -2.717 -16.269 1.00 29.62 254 ARG A N 1
ATOM 724 C CA . ARG A 1 94 ? 12.443 -3.506 -16.949 1.00 31.11 254 ARG A CA 1
ATOM 725 C C . ARG A 1 94 ? 11.759 -4.772 -17.456 1.00 28.90 254 ARG A C 1
ATOM 726 O O . ARG A 1 94 ? 11.190 -5.529 -16.665 1.00 29.18 254 ARG A O 1
ATOM 734 N N . SER A 1 95 ? 11.759 -4.968 -18.769 1.00 29.12 255 SER A N 1
ATOM 735 C CA . SER A 1 95 ? 10.980 -6.056 -19.362 1.00 27.11 255 SER A CA 1
ATOM 736 C C . SER A 1 95 ? 11.468 -6.282 -20.787 1.00 31.80 255 SER A C 1
ATOM 737 O O . SER A 1 95 ? 12.546 -5.823 -21.174 1.00 30.45 255 SER A O 1
ATOM 740 N N . SER A 1 96 ? 10.684 -7.019 -21.571 1.00 32.11 256 SER A N 1
ATOM 741 C CA . SER A 1 96 ? 10.857 -7.041 -23.012 1.00 29.24 256 SER A CA 1
ATOM 742 C C . SER A 1 96 ? 9.586 -6.517 -23.659 1.00 34.16 256 SER A C 1
ATOM 743 O O . SER A 1 96 ? 8.509 -6.530 -23.053 1.00 35.23 256 SER A O 1
ATOM 746 N N . LYS A 1 97 ? 9.731 -6.051 -24.901 1.00 30.14 257 LYS A N 1
ATOM 747 C CA . LYS A 1 97 ? 8.593 -5.549 -25.664 1.00 30.78 257 LYS A CA 1
ATOM 748 C C . LYS A 1 97 ? 7.412 -6.504 -25.583 1.00 30.81 257 LYS A C 1
ATOM 749 O O . LYS A 1 97 ? 6.302 -6.117 -25.198 1.00 30.02 257 LYS A O 1
ATOM 755 N N . GLN A 1 98 ? 7.640 -7.764 -25.952 1.00 34.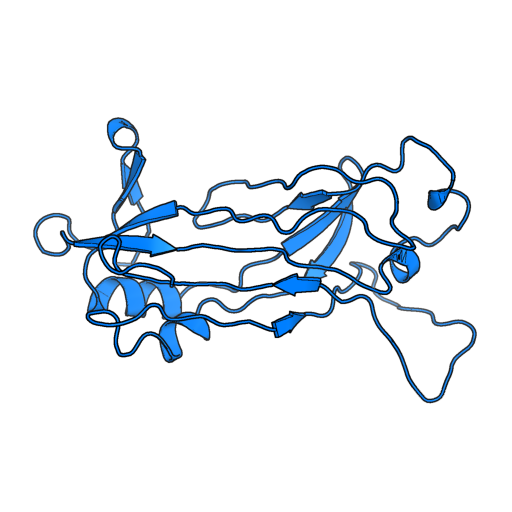33 258 GLN A N 1
ATOM 756 C CA . GLN A 1 98 ? 6.533 -8.707 -26.043 1.00 30.09 258 GLN A CA 1
ATOM 757 C C . GLN A 1 98 ? 5.921 -8.983 -24.683 1.00 32.49 258 GLN A C 1
ATOM 758 O O . GLN A 1 98 ? 4.694 -9.055 -24.556 1.00 33.41 258 GLN A O 1
ATOM 764 N N . ILE A 1 99 ? 6.756 -9.183 -23.665 1.00 31.37 259 ILE A N 1
ATOM 765 C CA . ILE A 1 99 ? 6.237 -9.550 -22.354 1.00 33.56 259 ILE A CA 1
ATOM 766 C C . ILE A 1 99 ? 5.482 -8.387 -21.728 1.00 32.74 259 ILE A C 1
ATOM 767 O O . ILE A 1 99 ? 4.407 -8.568 -21.138 1.00 31.14 259 ILE A O 1
ATOM 772 N N . LEU A 1 100 ? 6.011 -7.169 -21.867 1.00 33.85 260 LEU A N 1
ATOM 773 C CA . LEU A 1 100 ? 5.336 -6.016 -21.290 1.00 27.27 260 LEU A CA 1
ATOM 774 C C . LEU A 1 100 ? 4.025 -5.727 -22.008 1.00 30.13 260 LEU A C 1
ATOM 775 O O . LEU A 1 100 ? 3.012 -5.422 -21.366 1.00 29.66 260 LEU A O 1
ATOM 780 N N . LYS A 1 101 ? 4.026 -5.822 -23.342 1.00 28.64 261 LYS A N 1
ATOM 781 C CA . LYS A 1 101 ? 2.797 -5.619 -24.097 1.00 33.79 261 LYS A CA 1
ATOM 782 C C . LYS A 1 101 ? 1.736 -6.631 -23.681 1.00 32.46 261 LYS A C 1
ATOM 783 O O . LYS A 1 101 ? 0.575 -6.271 -23.454 1.00 31.28 261 LYS A O 1
ATOM 789 N N . ALA A 1 102 ? 2.129 -7.900 -23.536 1.00 31.84 262 ALA A N 1
ATOM 790 C CA . ALA A 1 102 ? 1.196 -8.917 -23.061 1.00 31.59 262 ALA A CA 1
ATOM 791 C C . ALA A 1 102 ? 0.715 -8.605 -21.648 1.00 33.73 262 ALA A C 1
ATOM 792 O O . ALA A 1 102 ? -0.485 -8.676 -21.358 1.00 33.04 262 ALA A O 1
ATOM 794 N N . PHE A 1 103 ? 1.641 -8.229 -20.761 1.00 32.45 263 PHE A N 1
ATOM 795 C CA . PHE A 1 103 ? 1.273 -7.869 -19.395 1.00 30.79 263 PHE A CA 1
ATOM 796 C C . PHE A 1 103 ? 0.226 -6.763 -19.383 1.00 33.97 263 PHE A C 1
ATOM 797 O O . PHE A 1 103 ? -0.816 -6.888 -18.732 1.00 30.36 263 PHE A O 1
ATOM 805 N N . LEU A 1 104 ? 0.482 -5.669 -20.105 1.00 31.44 264 LEU A N 1
ATOM 806 C CA . LEU A 1 104 ? -0.468 -4.560 -20.093 1.00 29.79 264 LEU A CA 1
ATOM 807 C C . LEU A 1 104 ? -1.807 -4.959 -20.696 1.00 30.44 264 LEU A C 1
ATOM 808 O O . LEU A 1 104 ? -2.863 -4.527 -20.216 1.00 31.80 264 LEU A O 1
ATOM 813 N N . SER A 1 105 ? -1.785 -5.776 -21.758 1.00 29.75 265 SER A N 1
ATOM 814 C CA . SER A 1 105 ? -3.029 -6.244 -22.359 1.00 31.94 265 SER A CA 1
ATOM 815 C C . SER A 1 105 ? -3.879 -7.017 -21.363 1.00 35.05 265 SER A C 1
ATOM 816 O O . SER A 1 105 ? -5.104 -7.081 -21.529 1.00 38.54 265 SER A O 1
ATOM 819 N N . GLN A 1 106 ? -3.263 -7.576 -20.319 1.00 33.45 266 GLN A N 1
ATOM 820 C CA . GLN A 1 106 ? -3.963 -8.364 -19.315 1.00 35.22 266 GLN A CA 1
ATOM 821 C C . GLN A 1 106 ? -4.335 -7.564 -18.072 1.00 35.77 266 GLN A C 1
ATOM 822 O O . GLN A 1 106 ? -4.954 -8.118 -17.160 1.00 37.72 266 GLN A O 1
ATOM 828 N N . GLN A 1 107 ? -3.981 -6.266 -18.012 1.00 34.18 267 GLN A N 1
ATOM 829 C CA . GLN A 1 107 ? -4.257 -5.565 -16.766 1.00 35.68 267 GLN A CA 1
ATOM 830 C C . GLN A 1 107 ? -5.688 -5.043 -16.744 1.00 32.70 267 GLN A C 1
ATOM 831 O O . GLN A 1 107 ? -6.264 -4.739 -17.795 1.00 35.71 267 GLN A O 1
ATOM 837 N N . PRO A 1 108 ? -6.274 -4.942 -15.555 1.00 33.84 268 PRO A N 1
ATOM 838 C CA . PRO A 1 108 ? -7.561 -4.255 -15.430 1.00 37.78 268 PRO A CA 1
ATOM 839 C C . PRO A 1 108 ? -7.363 -2.772 -15.684 1.00 29.66 268 PRO A C 1
ATOM 840 O O . PRO A 1 108 ? -6.249 -2.247 -15.630 1.00 33.72 268 PRO A O 1
ATOM 844 N N . SER A 1 109 ? -8.463 -2.096 -15.986 1.00 35.27 269 SER A N 1
ATOM 845 C CA . SER A 1 109 ? -8.364 -0.674 -16.275 1.00 30.25 269 SER A CA 1
ATOM 846 C C . SER A 1 109 ? -7.846 0.105 -15.072 1.00 30.70 269 SER A C 1
ATOM 847 O O . SER A 1 109 ? -8.038 -0.268 -13.910 1.00 32.20 269 SER A O 1
ATOM 850 N N . LEU A 1 110 ? -7.137 1.181 -15.378 1.00 28.26 270 LEU A N 1
ATOM 851 C CA A LEU A 1 110 ? -6.768 2.148 -14.363 0.60 29.94 270 LEU A CA 1
ATOM 852 C CA B LEU A 1 110 ? -6.772 2.159 -14.364 0.40 29.95 270 LEU A CA 1
ATOM 853 C C . LEU A 1 110 ? -8.031 2.884 -13.929 1.00 27.91 270 LEU A C 1
ATOM 854 O O . LEU A 1 110 ? -8.831 3.299 -14.768 1.00 35.93 270 LEU A O 1
ATOM 863 N N . GLN A 1 111 ? -8.228 3.020 -12.619 1.00 27.67 271 GLN A N 1
ATOM 864 C CA A GLN A 1 111 ? -9.368 3.736 -12.052 0.49 30.32 271 GLN A CA 1
ATOM 865 C CA B GLN A 1 111 ? -9.369 3.754 -12.084 0.51 30.08 271 GLN A CA 1
ATOM 866 C C . GLN A 1 111 ? -8.870 5.055 -11.472 1.00 24.89 271 GLN A C 1
ATOM 867 O O . GLN A 1 111 ? -8.208 5.060 -10.431 1.00 29.15 271 GLN A O 1
ATOM 878 N N . ILE A 1 112 ? -9.189 6.167 -12.123 1.00 23.72 272 ILE A N 1
ATOM 879 C CA . ILE A 1 112 ? -8.755 7.479 -11.643 1.00 21.62 272 ILE A CA 1
ATOM 880 C C . ILE A 1 112 ? -9.922 8.116 -10.907 1.00 23.46 272 ILE A C 1
ATOM 881 O O . ILE A 1 112 ? -11.013 8.255 -11.469 1.00 25.06 272 ILE A O 1
ATOM 886 N N . HIS A 1 113 ? -9.692 8.506 -9.658 1.00 21.72 273 HIS A N 1
ATOM 887 C CA . HIS A 1 113 ? -10.729 9.043 -8.789 1.00 24.12 273 HIS A CA 1
ATOM 888 C C . HIS A 1 113 ? -10.523 10.535 -8.605 1.00 24.12 273 HIS A C 1
ATOM 889 O O . HIS A 1 113 ? -9.398 10.991 -8.379 1.00 25.05 273 HIS A O 1
ATOM 896 N N . LEU A 1 114 ? -11.613 11.289 -8.666 1.00 23.14 274 LEU A N 1
ATOM 897 C CA . LEU A 1 114 ? -11.623 12.646 -8.144 1.00 22.90 274 LEU A CA 1
ATOM 898 C C . LEU A 1 114 ? -11.973 12.562 -6.665 1.00 25.77 274 LEU A C 1
ATOM 899 O O . LEU A 1 114 ? -12.995 11.966 -6.300 1.00 25.67 274 LEU A O 1
ATOM 904 N N . CYS A 1 115 ? -11.121 13.126 -5.813 1.00 24.40 275 CYS A N 1
ATOM 905 C CA . CYS A 1 115 ? -11.267 12.974 -4.374 1.00 24.48 275 CYS A CA 1
ATOM 906 C C . CYS A 1 115 ? -11.363 14.323 -3.685 1.00 26.99 275 CYS A C 1
ATOM 907 O O . CYS A 1 115 ? -10.863 15.335 -4.180 1.00 28.61 275 CYS A O 1
ATOM 910 N N . CYS A 1 116 ? -12.020 14.317 -2.527 1.00 29.61 276 CYS A N 1
ATOM 911 C CA . CYS A 1 116 ? -11.968 15.425 -1.582 1.00 31.15 276 CYS A CA 1
ATOM 912 C C . CYS A 1 116 ? -11.778 14.810 -0.207 1.00 29.04 276 CYS A C 1
ATOM 913 O O . CYS A 1 116 ? -12.634 14.045 0.245 1.00 31.35 276 CYS A O 1
ATOM 916 N N . GLY A 1 117 ? -10.656 15.118 0.439 1.00 33.04 277 GLY A N 1
ATOM 917 C CA . GLY A 1 117 ? -10.345 14.460 1.699 1.00 34.17 277 GLY A CA 1
ATOM 918 C C . GLY A 1 117 ? -10.247 12.963 1.492 1.00 32.85 277 GLY A C 1
ATOM 919 O O . GLY A 1 117 ? -9.518 12.474 0.622 1.00 32.98 277 GLY A O 1
ATOM 920 N N . ASN A 1 118 ? -11.012 12.211 2.280 1.00 37.53 278 ASN A N 1
ATOM 921 C CA . ASN A 1 118 ? -11.003 10.758 2.185 1.00 43.70 278 ASN A CA 1
ATOM 922 C C . ASN A 1 118 ? -12.187 10.208 1.396 1.00 39.22 278 ASN A C 1
ATOM 923 O O . ASN A 1 118 ? -12.507 9.021 1.517 1.00 45.73 278 ASN A O 1
ATOM 928 N N . HIS A 1 119 ? -12.827 11.033 0.576 1.00 32.27 279 HIS A N 1
ATOM 929 C CA . HIS A 1 119 ? -13.991 10.621 -0.193 1.00 30.79 279 HIS A CA 1
ATOM 930 C C . HIS A 1 119 ? -13.697 10.658 -1.681 1.00 30.91 279 HIS A C 1
ATOM 931 O O . HIS A 1 119 ? -13.137 11.636 -2.189 1.00 30.60 279 HIS A O 1
ATOM 938 N N . SER A 1 120 ? -14.132 9.619 -2.381 1.00 28.02 280 SER A N 1
ATOM 939 C CA . SER A 1 120 ? -14.153 9.627 -3.834 1.00 26.84 280 SER A CA 1
ATOM 940 C C . SER A 1 120 ? -15.474 10.228 -4.289 1.00 26.96 280 SER A C 1
ATOM 941 O O . SER A 1 120 ? -16.547 9.751 -3.904 1.00 31.73 280 SER A O 1
ATOM 944 N N . LEU A 1 121 ? -15.392 11.281 -5.087 1.00 24.97 281 LEU A N 1
ATOM 945 C CA . LEU A 1 121 ? -16.564 11.891 -5.692 1.00 27.52 281 LEU A CA 1
ATOM 946 C C . LEU A 1 121 ? -16.92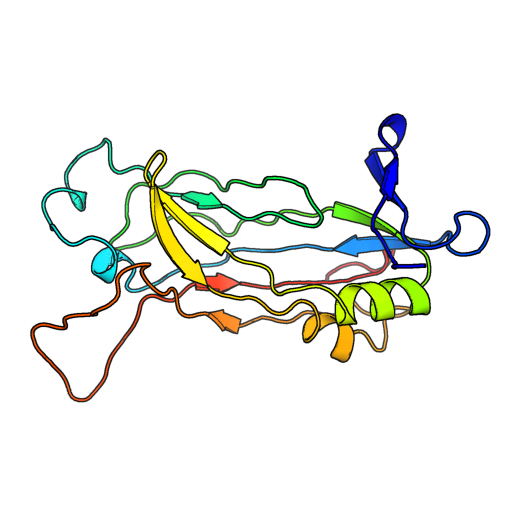4 11.260 -7.023 1.00 29.86 281 LEU A C 1
ATOM 947 O O . LEU A 1 121 ? -18.046 11.438 -7.505 1.00 28.18 281 LEU A O 1
ATOM 952 N N . GLY A 1 122 ? -16.009 10.538 -7.635 1.00 28.09 282 GLY A N 1
ATOM 953 C CA . GLY A 1 122 ? -16.298 9.941 -8.915 1.00 27.05 282 GLY A CA 1
ATOM 954 C C . GLY A 1 122 ? -15.043 9.315 -9.461 1.00 26.87 282 GLY A C 1
ATOM 955 O O . GLY A 1 122 ? -13.942 9.641 -9.007 1.00 25.45 282 GLY A O 1
ATOM 956 N N . SER A 1 123 ? -15.188 8.404 -10.416 1.00 27.02 283 SER A N 1
ATOM 957 C CA . SER A 1 123 ? -14.023 7.755 -10.984 1.00 26.47 283 SER A CA 1
ATOM 958 C C . SER A 1 123 ? -14.261 7.482 -12.458 1.00 25.10 283 SER A C 1
ATOM 959 O O . SER A 1 123 ? -15.391 7.511 -12.952 1.00 26.53 283 SER A O 1
ATOM 962 N N . THR A 1 124 ? -13.179 7.211 -13.163 1.00 26.78 284 THR A N 1
ATOM 963 C CA . THR A 1 124 ? -13.294 6.851 -14.564 1.00 27.63 284 THR A CA 1
ATOM 964 C C . THR A 1 124 ? -12.312 5.727 -14.857 1.00 26.67 284 THR A C 1
ATOM 965 O O . THR A 1 124 ? -11.264 5.616 -14.217 1.00 27.19 284 THR A O 1
ATOM 969 N N . ASP A 1 125 ? -12.682 4.880 -15.811 1.00 30.11 285 ASP A N 1
ATOM 970 C CA . ASP A 1 125 ? -11.887 3.726 -16.209 1.00 26.53 285 ASP A CA 1
ATOM 971 C C . ASP A 1 125 ? -11.032 4.095 -17.408 1.00 28.79 285 ASP A C 1
ATOM 972 O O . ASP A 1 125 ? -11.559 4.537 -18.436 1.00 28.64 285 ASP A O 1
ATOM 977 N N . VAL A 1 126 ? -9.724 3.872 -17.295 1.00 27.19 286 VAL A N 1
ATOM 978 C CA . VAL A 1 126 ? -8.785 4.137 -18.379 1.00 29.35 286 VAL A CA 1
ATOM 979 C C . VAL A 1 126 ? -8.112 2.822 -18.746 1.00 27.15 286 VAL A C 1
ATOM 980 O O . VAL A 1 126 ? -7.400 2.230 -17.927 1.00 33.40 286 VAL A O 1
ATOM 984 N N . SER A 1 127 ? -8.338 2.362 -19.966 1.00 27.71 287 SER A N 1
ATOM 985 C CA . SER A 1 127 ? -7.903 1.026 -20.345 1.00 29.78 287 SER A CA 1
ATOM 986 C C . SER A 1 127 ? -6.396 1.003 -20.557 1.00 38.10 287 SER A C 1
ATOM 987 O O . SER A 1 127 ? -5.862 1.790 -21.343 1.00 37.59 287 SER A O 1
ATOM 990 N N . LEU A 1 128 ? -5.712 0.095 -19.864 1.00 30.06 288 LEU A N 1
ATOM 991 C CA . LEU A 1 128 ? -4.325 -0.169 -20.216 1.00 29.53 288 LEU A CA 1
ATOM 992 C C . LEU A 1 128 ? -4.224 -1.140 -21.380 1.00 30.37 288 LEU A C 1
ATOM 993 O O . LEU A 1 128 ? -3.262 -1.067 -22.152 1.00 32.83 288 LEU A O 1
ATOM 998 N N . SER A 1 129 ? -5.187 -2.056 -21.516 1.00 30.76 289 SER A N 1
ATOM 999 C CA A SER A 1 129 ? -5.161 -2.966 -22.656 0.65 30.66 289 SER A CA 1
ATOM 1000 C CA B SER A 1 129 ? -5.166 -2.966 -22.655 0.35 30.86 289 SER A CA 1
ATOM 1001 C C . SER A 1 129 ? -5.313 -2.214 -23.970 1.00 29.01 289 SER A C 1
ATOM 1002 O O . SER A 1 129 ? -4.735 -2.618 -24.987 1.00 33.97 289 SER A O 1
ATOM 1007 N N . ALA A 1 130 ? -6.080 -1.119 -23.975 1.00 32.89 290 ALA A N 1
ATOM 1008 C CA . ALA A 1 130 ? -6.179 -0.294 -25.174 1.00 33.36 290 ALA A CA 1
ATOM 1009 C C . ALA A 1 130 ? -4.814 0.244 -25.567 1.00 31.03 290 ALA A C 1
ATOM 1010 O O . ALA A 1 130 ? -4.463 0.273 -26.753 1.00 33.75 290 ALA A O 1
ATOM 1012 N N . LEU A 1 131 ? -4.027 0.659 -24.573 1.00 28.42 291 LEU A N 1
ATOM 1013 C CA . LEU A 1 131 ? -2.688 1.169 -24.829 1.00 26.30 291 LEU A CA 1
ATOM 1014 C C . LEU A 1 131 ? -1.784 0.065 -25.360 1.00 27.26 291 LEU A C 1
ATOM 1015 O O . LEU A 1 131 ? -1.038 0.269 -26.326 1.00 30.10 291 LEU A O 1
ATOM 1020 N N . ALA A 1 132 ? -1.836 -1.111 -24.731 1.00 28.95 292 ALA A N 1
ATOM 1021 C CA . ALA A 1 132 ? -1.056 -2.242 -25.220 1.00 31.62 292 ALA A CA 1
ATOM 1022 C C . ALA A 1 132 ? -1.396 -2.553 -26.670 1.00 32.57 292 ALA A C 1
ATOM 1023 O O . ALA A 1 132 ? -0.509 -2.875 -27.469 1.00 33.14 292 ALA A O 1
ATOM 1025 N N . GLY A 1 133 ? -2.679 -2.442 -27.033 1.00 33.22 293 GLY A N 1
ATOM 1026 C CA . GLY A 1 133 ? -3.097 -2.777 -28.386 1.00 32.19 293 GLY A CA 1
ATOM 1027 C C . GLY A 1 133 ? -2.476 -1.904 -29.461 1.00 32.26 29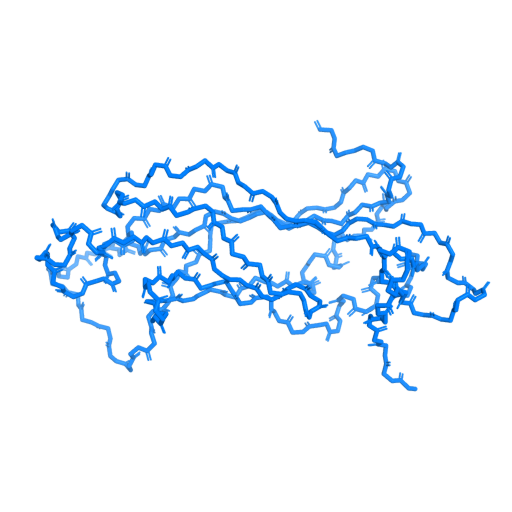3 GLY A C 1
ATOM 1028 O O . GLY A 1 133 ? -2.313 -2.344 -30.604 1.00 35.98 293 GLY A O 1
ATOM 1029 N N . ILE A 1 134 ? -2.124 -0.664 -29.123 1.00 32.53 294 ILE A N 1
ATOM 1030 C CA . ILE A 1 134 ? -1.510 0.242 -30.086 1.00 35.83 294 ILE A CA 1
ATOM 1031 C C . ILE A 1 134 ? 0.000 0.374 -29.883 1.00 35.09 294 ILE A C 1
ATOM 1032 O O . ILE A 1 134 ? 0.640 1.193 -30.553 1.00 34.82 294 ILE A O 1
ATOM 1037 N N . SER A 1 135 ? 0.584 -0.405 -28.969 1.00 28.37 295 SER A N 1
ATOM 1038 C CA . SER A 1 135 ? 2.023 -0.323 -28.693 1.00 28.04 295 SER A CA 1
ATOM 1039 C C . SER A 1 135 ? 2.770 -1.233 -29.670 1.00 30.86 295 SER A C 1
ATOM 1040 O O . SER A 1 135 ? 3.376 -2.241 -29.309 1.00 32.07 295 SER A O 1
ATOM 1043 N N . THR A 1 136 ? 2.720 -0.841 -30.940 1.00 33.11 296 THR A N 1
ATOM 1044 C CA . THR A 1 136 ? 3.152 -1.697 -32.037 1.00 31.88 296 THR A CA 1
ATOM 1045 C C . THR A 1 136 ? 4.424 -1.230 -32.733 1.00 31.84 296 THR A C 1
ATOM 1046 O O . THR A 1 136 ? 4.833 -1.860 -33.712 1.00 35.87 296 THR A O 1
ATOM 1050 N N . ASP A 1 137 ? 5.054 -0.151 -32.280 1.00 31.70 297 ASP A N 1
ATOM 1051 C CA . ASP A 1 137 ? 6.303 0.315 -32.881 1.00 33.88 297 ASP A CA 1
ATOM 1052 C C . ASP A 1 137 ? 7.211 0.890 -31.797 1.00 31.25 297 ASP A C 1
ATOM 1053 O O . ASP A 1 137 ? 7.778 1.976 -31.931 1.00 30.51 297 ASP A O 1
ATOM 1058 N N . LEU A 1 138 ? 7.355 0.143 -30.698 1.00 29.11 298 LEU A N 1
ATOM 1059 C CA . LEU A 1 138 ? 8.055 0.649 -29.519 1.00 27.32 298 LEU A CA 1
ATOM 1060 C C . LEU A 1 138 ? 9.548 0.840 -29.737 1.00 26.90 298 LEU A C 1
ATOM 1061 O O . LEU A 1 138 ? 10.182 1.557 -28.957 1.00 29.14 298 LEU A O 1
ATOM 1066 N N . ASP A 1 139 ? 10.135 0.204 -30.746 1.00 28.08 299 ASP A N 1
ATOM 1067 C CA . ASP A 1 139 ? 11.545 0.477 -30.999 1.00 28.91 299 ASP A CA 1
ATOM 1068 C C . ASP A 1 139 ? 11.756 1.890 -31.514 1.00 34.16 299 ASP A C 1
ATOM 1069 O O . ASP A 1 139 ? 12.864 2.427 -31.388 1.00 32.34 299 ASP A O 1
ATOM 1074 N N . ASN A 1 140 ? 10.724 2.496 -32.090 1.00 32.32 300 ASN A N 1
ATOM 1075 C CA . ASN A 1 140 ? 10.855 3.780 -32.761 1.00 34.27 300 ASN A CA 1
ATOM 1076 C C . ASN A 1 140 ? 10.020 4.895 -32.161 1.00 35.50 300 ASN A C 1
ATOM 1077 O O . ASN A 1 140 ? 10.433 6.053 -32.242 1.00 36.97 300 ASN A O 1
ATOM 1082 N N . LYS A 1 141 ? 8.862 4.600 -31.576 1.00 31.68 301 LYS A N 1
ATOM 1083 C CA . LYS A 1 141 ? 8.036 5.693 -31.089 1.00 33.89 301 LYS A CA 1
ATOM 1084 C C . LYS A 1 141 ? 7.271 5.291 -29.841 1.00 31.37 301 LYS A C 1
ATOM 1085 O O . LYS A 1 141 ? 6.982 4.110 -29.613 1.00 29.06 301 LYS A O 1
ATOM 1091 N N . ALA A 1 142 ? 6.953 6.299 -29.035 1.00 29.01 302 ALA A N 1
ATOM 1092 C CA . ALA A 1 142 ? 6.051 6.108 -27.912 1.00 27.99 302 ALA A CA 1
ATOM 1093 C C . ALA A 1 142 ? 4.653 5.793 -28.426 1.00 29.64 302 ALA A C 1
ATOM 1094 O O . ALA A 1 142 ? 4.274 6.174 -29.536 1.00 34.32 302 ALA A O 1
ATOM 1096 N N . ALA A 1 143 ? 3.890 5.065 -27.615 1.00 26.02 303 ALA A N 1
ATOM 1097 C CA . ALA A 1 143 ? 2.484 4.789 -27.889 1.00 28.36 303 ALA A CA 1
ATOM 1098 C C . ALA A 1 143 ? 1.639 5.500 -26.840 1.00 26.14 303 ALA A C 1
ATOM 1099 O O . ALA A 1 143 ? 1.941 5.419 -25.647 1.00 24.65 303 ALA A O 1
ATOM 1101 N N . THR A 1 144 ? 0.573 6.182 -27.277 1.00 28.50 304 THR A N 1
ATOM 1102 C CA . THR A 1 144 ? -0.235 6.986 -26.365 1.00 26.06 304 THR A CA 1
ATOM 1103 C C . THR A 1 144 ? -1.715 6.818 -26.669 1.00 27.93 304 THR A C 1
ATOM 1104 O O . THR A 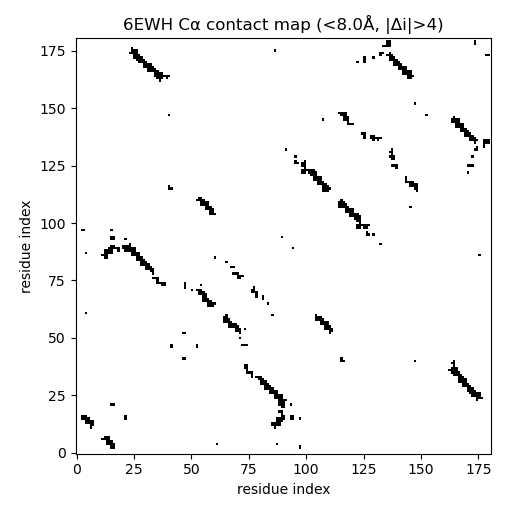1 144 ? -2.129 6.840 -27.835 1.00 31.52 304 THR A O 1
ATOM 1108 N N . VAL A 1 145 ? -2.506 6.662 -25.612 1.00 25.15 305 VAL A N 1
ATOM 1109 C CA . VAL A 1 145 ? -3.958 6.776 -25.686 1.00 26.92 305 VAL A CA 1
ATOM 1110 C C . VAL A 1 145 ? -4.325 8.054 -24.955 1.00 27.04 305 VAL A C 1
ATOM 1111 O O . VAL A 1 145 ? -4.010 8.208 -23.772 1.00 26.69 305 VAL A O 1
ATOM 1115 N N . GLU A 1 146 ? -4.977 8.973 -25.656 1.00 29.00 306 GLU A N 1
ATOM 1116 C CA . GLU A 1 146 ? -5.362 10.248 -25.078 1.00 27.24 306 GLU A CA 1
ATOM 1117 C C . GLU A 1 146 ? -6.846 10.421 -25.342 1.00 29.37 306 GLU A C 1
ATOM 1118 O O . GLU A 1 146 ? -7.294 10.244 -26.478 1.00 36.14 306 GLU A O 1
ATOM 1124 N N . SER A 1 147 ? -7.614 10.723 -24.303 1.00 25.76 307 SER A N 1
ATOM 1125 C CA . SER A 1 147 ? -9.045 10.876 -24.508 1.00 29.18 307 SER A CA 1
ATOM 1126 C C . SER A 1 147 ? -9.637 11.712 -23.388 1.00 28.30 307 SER A C 1
ATOM 1127 O O . SER A 1 147 ? -8.993 11.998 -22.375 1.00 26.23 307 SER A O 1
ATOM 1130 N N . ALA A 1 148 ? -10.891 12.092 -23.588 1.00 29.74 308 ALA A N 1
ATOM 1131 C CA . ALA A 1 148 ? -11.694 12.744 -22.568 1.00 28.12 308 ALA A CA 1
ATOM 1132 C C . ALA A 1 148 ? -12.558 11.657 -21.942 1.00 32.02 308 ALA A C 1
ATOM 1133 O O . ALA A 1 148 ? -13.457 11.110 -22.592 1.00 37.49 308 ALA A O 1
ATOM 1135 N N . PHE A 1 149 ? -12.274 11.330 -20.693 1.00 26.81 309 PHE A N 1
ATOM 1136 C CA . PHE A 1 149 ? -12.946 10.246 -19.999 1.00 26.60 309 PHE A CA 1
ATOM 1137 C C . PHE A 1 149 ? -14.020 10.803 -19.073 1.00 27.85 309 PHE A C 1
ATOM 1138 O O . PHE A 1 149 ? -13.843 11.863 -18.466 1.00 29.02 309 PHE A O 1
ATOM 1146 N N . ILE A 1 150 ? -15.158 10.105 -18.987 1.00 26.48 310 ILE A N 1
ATOM 1147 C CA . ILE A 1 150 ? -16.277 10.559 -18.170 1.00 25.63 310 ILE A CA 1
ATOM 1148 C C . ILE A 1 150 ? -16.135 10.042 -16.745 1.00 26.13 310 ILE A C 1
ATOM 1149 O O . ILE A 1 150 ? -15.956 8.839 -16.523 1.00 29.00 310 ILE A O 1
ATOM 1154 N N . LEU A 1 151 ? -16.246 10.946 -15.774 1.00 25.78 311 LEU A N 1
ATOM 11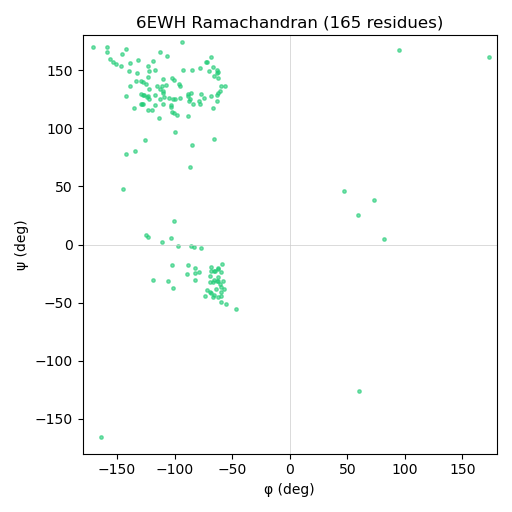55 C CA . LEU A 1 151 ? -16.230 10.577 -14.366 1.00 24.94 311 LEU A CA 1
ATOM 1156 C C . LEU A 1 151 ? -17.639 10.192 -13.924 1.00 30.56 311 LEU A C 1
ATOM 1157 O O . LEU A 1 151 ? -18.596 10.931 -14.171 1.00 34.23 311 LEU A O 1
ATOM 1162 N N . GLN A 1 152 ? -17.756 9.041 -13.262 1.00 28.27 312 GLN A N 1
ATOM 1163 C CA . GLN A 1 152 ? -19.036 8.529 -12.786 1.00 32.08 312 GLN A CA 1
ATOM 1164 C C . GLN A 1 152 ? -19.086 8.608 -11.272 1.00 28.71 312 GLN A C 1
ATOM 1165 O O . GLN A 1 152 ? -18.170 8.108 -10.604 1.00 28.84 312 GLN A O 1
ATOM 1171 N N . PRO A 1 153 ? -20.149 9.166 -10.697 1.00 34.40 313 PRO A N 1
ATOM 1172 C CA . PRO A 1 153 ? -20.294 9.174 -9.236 1.00 34.00 313 PRO A CA 1
ATOM 1173 C C . PRO A 1 153 ? -20.611 7.780 -8.725 1.00 34.08 313 PRO A C 1
ATOM 1174 O O . PRO A 1 153 ? -21.148 6.939 -9.463 1.00 30.27 313 PRO A O 1
ATOM 1178 N N . PRO A 1 154 ? -20.317 7.498 -7.455 1.00 34.25 314 PRO A N 1
ATOM 1179 C CA . PRO A 1 154 ? -20.550 6.152 -6.918 1.00 37.10 314 PRO A CA 1
ATOM 1180 C C . PRO A 1 154 ? -22.009 5.851 -6.590 1.00 39.12 314 PRO A C 1
ATOM 1181 O O . PRO A 1 154 ? -22.319 4.718 -6.205 1.00 53.77 314 PRO A O 1
ATOM 1185 N N . LYS A 1 155 ? -22.906 6.817 -6.757 1.00 37.34 315 LYS A N 1
ATOM 1186 C CA . LYS A 1 155 ? -24.308 6.663 -6.391 1.00 38.61 315 LYS A CA 1
ATOM 1187 C C . LYS A 1 155 ? -25.027 5.745 -7.375 1.00 38.33 315 LYS A C 1
ATOM 1188 O O . LYS A 1 155 ? -24.619 5.575 -8.527 1.00 44.50 315 LYS A O 1
ATOM 1194 N N . ARG A 1 156 ? -26.135 5.163 -6.907 1.00 35.38 316 ARG A N 1
ATOM 1195 C CA . ARG A 1 156 ? -26.947 4.322 -7.779 1.00 45.52 316 ARG A CA 1
ATOM 1196 C C . ARG A 1 156 ? -27.725 5.166 -8.782 1.00 43.78 316 ARG A C 1
ATOM 1197 O O . ARG A 1 156 ? -27.779 4.838 -9.971 1.00 47.70 316 ARG A O 1
ATOM 1205 N N . VAL A 1 157 ? -28.321 6.262 -8.325 1.00 35.49 317 VAL A N 1
ATOM 1206 C CA . VAL A 1 157 ? -29.190 7.089 -9.152 1.00 34.89 317 VAL A CA 1
ATOM 1207 C C . VAL A 1 157 ? -28.485 8.411 -9.413 1.00 33.86 317 VAL A C 1
ATOM 1208 O O . VAL A 1 157 ? -27.948 9.029 -8.485 1.00 39.43 317 VAL A O 1
ATOM 1212 N N . LYS A 1 158 ? -28.467 8.839 -10.668 1.00 28.18 318 LYS A N 1
ATOM 1213 C CA . LYS A 1 158 ? -27.979 10.170 -11.017 1.00 27.33 318 LYS A CA 1
ATOM 1214 C C . LYS A 1 158 ? -29.184 11.040 -11.327 1.00 28.20 318 LYS A C 1
ATOM 1215 O O . LYS A 1 158 ? -30.018 10.663 -12.149 1.00 29.24 318 LYS A O 1
ATOM 1221 N N . GLN A 1 159 ? -29.296 12.187 -10.663 1.00 27.92 319 GLN A N 1
ATOM 1222 C CA . GLN A 1 159 ? -30.413 13.080 -10.911 1.00 28.79 319 GLN A CA 1
ATOM 1223 C C . GLN A 1 159 ? -29.908 14.339 -11.604 1.00 28.23 319 GLN A C 1
ATOM 1224 O O . GLN A 1 159 ? -28.835 14.859 -11.267 1.00 32.21 319 GLN A O 1
ATOM 1230 N N . THR A 1 160 ? -30.641 14.782 -12.629 1.00 29.08 320 THR A N 1
ATOM 1231 C CA . THR A 1 160 ? -30.222 15.919 -13.447 1.00 29.86 320 THR A CA 1
ATOM 1232 C C . THR A 1 160 ? -31.364 16.915 -13.502 1.00 30.88 320 THR A C 1
ATOM 1233 O O . THR A 1 160 ? -32.467 16.579 -13.953 1.00 31.11 320 THR A O 1
ATOM 1237 N N . LEU A 1 161 ? -31.105 18.131 -13.036 1.00 31.39 321 LEU A N 1
ATOM 1238 C CA A LEU A 1 161 ? -32.113 19.177 -12.911 0.69 30.45 321 LEU A CA 1
ATOM 1239 C CA B LEU A 1 161 ? -32.117 19.173 -12.950 0.31 34.28 321 LEU A CA 1
ATOM 1240 C C . LEU A 1 161 ? -31.446 20.509 -13.232 1.00 40.08 321 LEU A C 1
ATOM 1241 O O . LEU A 1 161 ? -30.543 20.921 -12.497 1.00 43.41 321 LEU A O 1
ATOM 1250 N N . PRO A 1 162 ? -31.834 21.202 -14.310 1.00 38.04 322 PRO A N 1
ATOM 1251 C CA . PRO A 1 162 ? -32.860 20.810 -15.279 1.00 35.81 322 PRO A CA 1
ATOM 1252 C C . PRO A 1 162 ? -32.362 19.757 -16.268 1.00 32.93 322 PRO A C 1
ATOM 1253 O O . PRO A 1 162 ? -31.179 19.699 -16.571 1.00 40.00 322 PRO A O 1
ATOM 1257 N N . ALA A 1 163 ? -33.281 18.935 -16.769 1.00 33.95 323 ALA A N 1
ATOM 1258 C CA . ALA A 1 163 ? -32.944 17.940 -17.780 1.00 34.76 323 ALA A CA 1
ATOM 1259 C C . ALA A 1 163 ? -32.971 18.587 -19.163 1.00 34.17 323 ALA A C 1
ATOM 1260 O O . ALA A 1 163 ? -34.000 19.127 -19.582 1.00 38.77 323 ALA A O 1
ATOM 1262 N N . LEU A 1 164 ? -31.839 18.543 -19.863 1.00 35.40 324 LEU A N 1
ATOM 1263 C CA . LEU A 1 164 ? -31.704 19.157 -21.174 1.00 37.25 324 LEU A CA 1
ATOM 1264 C C . LEU A 1 164 ? -31.532 18.106 -22.261 1.00 38.29 324 LEU A C 1
ATOM 1265 O O . LEU A 1 164 ? -31.292 16.928 -21.971 1.00 37.21 324 LEU A O 1
ATOM 1270 N N . PRO A 1 165 ? -31.683 18.490 -23.532 1.00 37.17 325 PRO A N 1
ATOM 1271 C CA . PRO A 1 165 ? -31.516 17.509 -24.612 1.00 40.90 325 PRO A CA 1
ATOM 1272 C C . PRO A 1 165 ? -30.104 16.993 -24.708 1.00 44.06 325 PRO A C 1
ATOM 1273 O O . PRO A 1 165 ? -29.893 15.855 -25.141 1.00 49.47 325 PRO A O 1
ATOM 1277 N N . THR A 1 166 ? -29.131 17.813 -24.338 1.00 38.70 326 THR A N 1
ATOM 1278 C CA . THR A 1 166 ? -27.741 17.405 -24.256 1.00 51.61 326 THR A CA 1
ATOM 1279 C C . THR A 1 166 ? -27.355 17.284 -22.791 1.00 50.44 326 THR A C 1
ATOM 1280 O O . THR A 1 166 ? -28.031 17.806 -21.899 1.00 41.55 326 THR A O 1
ATOM 1284 N N . ASP A 1 167 ? -26.262 16.574 -22.548 1.00 47.52 327 ASP A N 1
ATOM 1285 C CA . ASP A 1 167 ? -25.911 16.143 -21.201 1.00 48.27 327 ASP A CA 1
ATOM 1286 C C . ASP A 1 167 ? -24.390 16.255 -21.073 1.00 47.64 327 ASP A C 1
ATOM 1287 O O . ASP A 1 167 ? -23.661 15.263 -21.158 1.00 54.27 327 ASP A O 1
ATOM 1292 N N . LEU A 1 168 ? -23.907 17.484 -20.887 1.00 36.01 328 LEU A N 1
ATOM 1293 C CA . LEU A 1 168 ? -22.483 17.710 -20.639 1.00 40.04 328 LEU A CA 1
ATOM 1294 C C . LEU A 1 168 ? -22.134 17.106 -19.284 1.00 39.45 328 LEU A C 1
ATOM 1295 O O . LEU A 1 168 ? -22.664 17.532 -18.253 1.00 50.09 328 LEU A O 1
ATOM 1300 N N . GLN A 1 169 ? -21.259 16.110 -19.273 1.00 30.87 329 GLN A N 1
ATOM 1301 C CA A GLN A 1 169 ? -20.968 15.352 -18.069 0.51 30.05 329 GLN A CA 1
ATOM 1302 C CA B GLN A 1 169 ? -20.963 15.344 -18.078 0.49 30.58 329 GLN A CA 1
ATOM 1303 C C . GLN A 1 169 ? -19.560 15.647 -17.571 1.00 27.78 329 GLN A C 1
ATOM 1304 O O . GLN A 1 169 ? -18.748 16.251 -18.284 1.00 30.60 329 GLN A O 1
ATOM 1315 N N . PRO A 1 170 ? -19.251 15.284 -16.323 1.00 30.21 330 PRO A N 1
ATOM 1316 C CA . PRO A 1 170 ? -17.898 15.518 -15.807 1.00 26.18 330 PRO A CA 1
ATOM 1317 C C . PRO A 1 170 ? -16.883 14.734 -16.616 1.00 30.87 330 PRO A C 1
ATOM 1318 O O . PRO A 1 170 ? -17.025 13.531 -16.832 1.00 27.22 330 PRO A O 1
ATOM 1322 N N . THR A 1 171 ? -15.839 15.423 -17.043 1.00 25.49 331 THR A N 1
ATOM 1323 C CA A THR A 1 171 ? -14.895 14.889 -17.999 0.85 24.20 331 THR A CA 1
ATOM 1324 C CA B THR A 1 171 ? -14.883 14.859 -17.981 0.15 25.73 331 THR A CA 1
ATOM 1325 C C . THR A 1 171 ? -13.486 15.163 -17.492 1.00 23.07 331 THR A C 1
ATOM 1326 O O . THR A 1 171 ? -13.230 16.239 -16.944 1.00 25.92 331 THR A O 1
ATOM 1333 N N . LEU A 1 172 ? -12.598 14.192 -17.683 1.00 23.14 332 LEU A N 1
ATOM 1334 C CA . LEU A 1 172 ? -11.185 14.321 -17.316 1.00 22.97 332 LEU A CA 1
ATOM 1335 C C . LEU A 1 172 ? -10.344 13.953 -18.527 1.00 24.34 332 LEU A C 1
ATOM 1336 O O . LEU A 1 172 ? -10.451 12.836 -19.041 1.00 25.90 332 LEU A O 1
ATOM 1341 N N . GLY A 1 173 ? -9.508 14.881 -18.982 1.00 22.29 333 GLY A N 1
ATOM 1342 C CA . GLY A 1 173 ? -8.578 14.565 -20.050 1.00 25.82 333 GLY A CA 1
ATOM 1343 C C . GLY A 1 173 ? -7.386 13.784 -19.522 1.00 23.95 333 GLY A C 1
ATOM 1344 O O . GLY A 1 173 ? -6.704 14.252 -18.607 1.00 23.56 333 GLY A O 1
ATOM 1345 N N . VAL A 1 174 ? -7.165 12.576 -20.040 1.00 21.21 334 VAL A N 1
ATOM 1346 C CA . VAL A 1 174 ? -6.068 11.715 -19.592 1.00 22.75 334 VAL A CA 1
ATOM 1347 C C . VAL A 1 174 ? -5.283 11.227 -20.799 1.00 22.42 334 VAL A C 1
ATOM 1348 O O . VAL A 1 174 ? -5.864 10.855 -21.822 1.00 24.46 334 VAL A O 1
ATOM 1352 N N . ALA A 1 175 ? -3.961 11.175 -20.659 1.00 22.11 335 ALA A N 1
ATOM 1353 C CA . ALA A 1 175 ? -3.109 10.516 -21.634 1.00 23.64 335 ALA A CA 1
ATOM 1354 C C . ALA A 1 175 ? -2.304 9.448 -20.916 1.00 21.70 335 ALA A C 1
ATOM 1355 O O . ALA A 1 175 ? -1.664 9.730 -19.898 1.00 23.44 335 ALA A O 1
ATOM 1357 N N . VAL A 1 176 ? -2.340 8.227 -21.432 1.00 22.44 336 VAL A N 1
ATOM 1358 C CA A VAL A 1 176 ? -1.493 7.143 -20.945 0.60 21.83 336 VAL A CA 1
ATOM 1359 C CA B VAL A 1 176 ? -1.491 7.148 -20.944 0.40 22.31 336 VAL A CA 1
ATOM 1360 C C . VAL A 1 176 ? -0.512 6.790 -22.050 1.00 22.23 336 VAL A C 1
ATOM 1361 O O . VAL A 1 176 ? -0.905 6.643 -23.211 1.00 23.66 336 VAL A O 1
ATOM 1368 N N . THR A 1 177 ? 0.770 6.669 -21.693 1.00 22.28 337 THR A N 1
ATOM 1369 C CA . THR A 1 177 ? 1.819 6.473 -22.689 1.00 23.52 337 THR A CA 1
ATOM 1370 C C . THR A 1 177 ? 2.763 5.358 -22.261 1.00 22.98 337 THR A C 1
ATOM 1371 O O . THR A 1 177 ? 3.084 5.218 -21.080 1.00 22.70 337 THR A O 1
ATOM 1375 N N . LEU A 1 178 ? 3.186 4.549 -23.227 1.00 22.43 338 LEU A N 1
ATOM 1376 C CA . LEU A 1 178 ? 4.240 3.564 -23.021 1.00 23.04 338 LEU A CA 1
ATOM 1377 C C . LEU A 1 178 ? 5.354 3.844 -24.018 1.00 23.71 338 LEU A C 1
ATOM 1378 O O . LEU A 1 178 ? 5.086 4.070 -25.199 1.00 24.90 338 LEU A O 1
ATOM 1383 N N . ARG A 1 179 ? 6.603 3.842 -23.546 1.00 23.84 339 ARG A N 1
ATOM 1384 C CA . ARG A 1 179 ? 7.718 4.031 -24.465 1.00 25.39 339 ARG A CA 1
ATOM 1385 C C . ARG A 1 179 ? 8.943 3.310 -23.929 1.00 24.50 339 ARG A C 1
ATOM 1386 O O . ARG A 1 179 ? 9.077 3.100 -22.721 1.00 25.09 339 ARG A O 1
ATOM 1394 N N . ARG A 1 180 ? 9.842 2.948 -24.836 1.00 24.15 340 ARG A N 1
ATOM 1395 C CA . ARG A 1 180 ? 11.182 2.578 -24.410 1.00 24.80 340 ARG A CA 1
ATOM 1396 C C . ARG A 1 180 ? 11.827 3.783 -23.751 1.00 27.66 340 ARG A C 1
ATOM 1397 O O . ARG A 1 180 ? 11.599 4.928 -24.151 1.00 27.98 340 ARG A O 1
ATOM 1405 N N . GLU A 1 181 ? 12.613 3.524 -22.713 1.00 25.08 341 GLU A N 1
ATOM 1406 C CA . GLU A 1 181 ? 13.173 4.625 -21.948 1.00 28.61 341 GLU A CA 1
ATOM 1407 C C . GLU A 1 181 ? 14.059 5.512 -22.811 1.00 36.12 341 GLU A C 1
ATOM 1408 O O . GLU A 1 181 ? 14.091 6.736 -22.615 1.00 35.49 341 GLU A O 1
ATOM 1414 N N . GLU A 1 182 ? 14.753 4.924 -23.784 1.00 33.46 342 GLU A N 1
ATOM 1415 C CA . GLU A 1 182 ? 15.626 5.680 -24.671 1.00 40.60 342 GLU A CA 1
ATOM 1416 C C . GLU A 1 182 ? 14.893 6.336 -25.841 1.00 44.28 342 GLU A C 1
ATOM 1417 O O . GLU A 1 182 ? 15.531 7.044 -26.627 1.00 44.79 342 GLU A O 1
ATOM 1423 N N . VAL A 1 183 ? 13.584 6.133 -25.975 1.00 37.08 343 VAL A N 1
ATOM 1424 C CA . VAL A 1 183 ? 12.792 6.751 -27.031 1.00 31.69 343 VAL A CA 1
ATOM 1425 C C . VAL A 1 183 ? 12.074 7.944 -26.422 1.00 35.77 343 VAL A C 1
ATOM 1426 O O . VAL A 1 183 ? 11.201 7.782 -25.565 1.00 35.81 343 VAL A O 1
ATOM 1430 N N . ALA A 1 184 ? 12.452 9.142 -26.862 1.00 36.24 344 ALA A N 1
ATOM 1431 C CA . ALA A 1 184 ? 11.904 10.366 -26.306 1.00 43.90 344 ALA A CA 1
ATOM 1432 C C . ALA A 1 184 ? 10.419 10.487 -26.611 1.00 41.28 344 ALA A C 1
ATOM 1433 O O . ALA A 1 184 ? 9.939 10.076 -27.670 1.00 46.60 344 ALA A O 1
ATOM 1435 N N . LEU A 1 185 ? 9.690 11.067 -25.657 1.00 46.42 345 LEU A N 1
ATOM 1436 C CA . LEU A 1 185 ? 8.257 11.271 -25.835 1.00 48.56 345 LEU A CA 1
ATOM 1437 C C . LEU A 1 185 ? 7.966 12.151 -27.046 1.00 55.38 345 LEU A C 1
ATOM 1438 O O . LEU A 1 185 ? 6.988 11.919 -27.768 1.00 54.10 345 LEU A O 1
ATOM 1443 N N . GLN A 1 186 ? 8.814 13.153 -27.287 1.00 60.27 346 GLN A N 1
ATOM 1444 C CA . GLN A 1 186 ? 8.657 14.138 -28.367 1.00 76.64 346 GLN A CA 1
ATOM 1445 C C . GLN A 1 186 ? 7.463 15.071 -28.166 1.00 84.15 346 GLN A C 1
ATOM 1446 O O . GLN A 1 186 ? 7.492 16.232 -28.586 1.00 87.24 346 GLN A O 1
#

InterPro domains:
  IPR000008 C2 domain [PF00168] (10-114)
  IPR000008 C2 domain [PF00168] (535-567)
  IPR000008 C2 domain [PS50004] (1-112)
  IPR000008 C2 domain [PS50004] (439-573)
  IPR022136 Domain of unknown function DUF3668 [PF12416] (167-340)
  IPR035892 C2 domain superfamily [G3DSA:2.60.40.150] (6-154)
  IPR035892 C2 domain superfamily [G3DSA:2.60.40.150] (517-596)
  IPR035892 C2 domain superfamily [SSF49562] (10-143)
  IPR035892 C2 domain superfamily [SSF49562] (533-566)
  IPR039893 Centrosomal protein of 120kDa-like [PTHR21574] (12-992)

Foldseek 3Di:
DAFAFCDPPVVQATETPDCVVFFFKKKKKKKWADKAPQCLLPPDPVLLVDPLQWKWKWWADSNRIDIGDIDRRRHHDDDHIDMDMHMYGGHLVRVLVNQLPDFFIWMFIDRDPDGSWIWTHRSNVQSVQCPPQVAAKTKDWDWTFTGGPDPDRDDPPDDPDDDGITIIMMIIMHGPPHDND

Secondary structure (DSSP, 8-state):
----EEEETTTTEEEES-TTT--EEEEEEEEEEEEE-GGGG-S-HHHHHSTT--EEEEEEETTEEEE---B--SSS--PPPEEEEEEEEE-HHHHHHHHHTSPPEEEEEEETTEEEEEEEE-HHHHHHT---TTT--EEEEEEEEPB-S-S----SS--SS----EEEEEEEEEETTS---

Organism: Oreochromis niloticus (NCBI:txid8128)